Protein AF-A0A2M7T8Y2-F1 (afdb_monomer)

Solvent-accessible surface area (backbone atoms only — not comparable to full-atom values): 14118 Å² total; per-residue (Å²): 138,85,87,87,87,70,97,54,68,85,81,49,59,65,79,59,55,77,76,49,88,88,78,84,86,71,65,52,58,64,70,61,49,24,54,48,37,26,72,74,67,74,39,56,69,69,57,22,46,44,23,34,50,73,28,74,34,39,64,69,50,18,51,53,44,66,74,28,66,66,55,50,52,41,49,53,52,52,50,54,47,67,75,41,41,69,74,55,52,78,72,51,45,51,56,48,25,53,50,53,52,48,56,38,42,54,64,49,54,56,49,51,53,53,53,55,49,56,53,50,54,57,43,68,78,28,63,82,89,72,46,60,63,71,57,53,54,52,48,52,52,52,51,53,54,51,52,54,49,51,47,53,48,38,53,51,50,52,50,52,51,55,43,49,53,42,48,34,29,41,46,36,68,78,64,71,44,69,90,77,40,61,60,58,96,46,42,70,63,41,52,58,46,42,78,73,50,54,64,66,50,37,49,51,42,46,49,47,50,52,53,46,56,57,48,55,78,70,78,53,63,64,54,62,46,40,36,55,43,50,51,56,39,28,58,60,56,50,60,88,74,55,97,78,80,73,136

Secondary structure (DSSP, 8-state):
------S-GGGS-HHHHTTS-----PPPPHHHHHHHHHHHH---HHHHHHHHHHTTT-HHHHHHHHH-HHHHHHHHHHHHHHTTTTT--HHHHHHHHHHHHHHHHHHHHHHHHHHHHHHHHHHHSS-TTT--HHHHHHHHHHHHHHHHHHHHHHHHHHHHHHHHHHHHHHHHHHH--GGG-S-GGGHHHHHHHHHHS-HHHHHHHHHHHHHHHHHHTTT--HHHHHHHHHHHHHHHHHGGG-TT---

Radius of gyration: 22.07 Å; Cα contacts (8 Å, |Δi|>4): 185; chains: 1; bounding box: 52×42×71 Å

Structure (mmCIF, N/CA/C/O backbone):
data_AF-A0A2M7T8Y2-F1
#
_entry.id   AF-A0A2M7T8Y2-F1
#
loop_
_atom_site.group_PDB
_atom_site.id
_atom_site.type_symbol
_atom_site.label_atom_id
_atom_site.label_alt_id
_atom_site.label_comp_id
_atom_site.label_asym_id
_atom_site.label_entity_id
_atom_site.label_seq_id
_atom_site.pdbx_PDB_ins_code
_atom_site.Cartn_x
_atom_site.Cartn_y
_atom_site.Cartn_z
_atom_site.occupancy
_atom_site.B_iso_or_equiv
_atom_site.auth_seq_id
_atom_site.auth_comp_id
_atom_site.auth_asym_id
_atom_site.auth_atom_id
_atom_site.pdbx_PDB_model_num
ATOM 1 N N . MET A 1 1 ? -11.488 8.993 -33.807 1.00 82.94 1 MET A N 1
ATOM 2 C CA . MET A 1 1 ? -12.067 8.426 -32.570 1.00 82.94 1 MET A CA 1
ATOM 3 C C . MET A 1 1 ? -11.231 8.926 -31.407 1.00 82.94 1 MET A C 1
ATOM 5 O O . MET A 1 1 ? -10.023 8.740 -31.444 1.00 82.94 1 MET A O 1
ATOM 9 N N . PHE A 1 2 ? -11.846 9.611 -30.443 1.00 89.81 2 PHE A N 1
ATOM 10 C CA . PHE A 1 2 ? -11.168 10.080 -29.232 1.00 89.81 2 PHE A CA 1
ATOM 11 C C . PHE A 1 2 ? -11.582 9.197 -28.054 1.00 89.81 2 PHE A C 1
ATOM 13 O O . PHE A 1 2 ? -12.748 8.821 -27.957 1.00 89.81 2 PHE A O 1
ATOM 20 N N . VAL A 1 3 ? -10.630 8.869 -27.180 1.00 91.38 3 VAL A N 1
ATOM 21 C CA . VAL A 1 3 ? -10.871 8.132 -25.935 1.00 91.38 3 VAL A CA 1
ATOM 22 C C . VAL A 1 3 ? -10.355 8.995 -24.792 1.00 91.38 3 VAL A C 1
ATOM 24 O O . VAL A 1 3 ? -9.182 9.363 -24.776 1.00 91.38 3 VAL A O 1
ATOM 27 N N . LEU A 1 4 ? -11.246 9.340 -23.866 1.00 89.88 4 LEU A N 1
ATOM 28 C CA . LEU A 1 4 ? -10.939 10.104 -22.661 1.00 89.88 4 LEU A CA 1
ATOM 29 C C . LEU A 1 4 ? -11.086 9.176 -21.457 1.00 89.88 4 LEU A C 1
ATOM 31 O O . LEU A 1 4 ? -12.078 8.458 -21.348 1.00 89.88 4 LEU A O 1
ATOM 35 N N . VAL A 1 5 ? -10.102 9.201 -20.563 1.00 90.56 5 VAL A N 1
ATOM 36 C CA . VAL A 1 5 ? -10.095 8.412 -19.328 1.00 90.56 5 VAL A CA 1
ATOM 37 C C . VAL A 1 5 ? -9.928 9.381 -18.166 1.00 90.56 5 VAL A C 1
ATOM 39 O O . VAL A 1 5 ? -9.013 10.201 -18.182 1.00 90.56 5 VAL A O 1
ATOM 42 N N . SER A 1 6 ? -10.816 9.303 -17.176 1.00 86.31 6 SER A N 1
ATOM 43 C CA . SER A 1 6 ? -10.729 10.083 -15.939 1.00 86.31 6 SER A CA 1
ATOM 44 C C . SER A 1 6 ? -11.083 9.199 -14.749 1.00 86.31 6 SER A C 1
ATOM 46 O O . SER A 1 6 ? -12.065 8.460 -14.805 1.00 86.31 6 SER A O 1
ATOM 48 N N . SER A 1 7 ? -10.294 9.288 -13.677 1.00 83.75 7 SER A N 1
ATOM 49 C CA . SER A 1 7 ? -10.607 8.695 -12.371 1.00 83.75 7 SER A CA 1
ATOM 50 C C . SER A 1 7 ? -11.557 9.564 -11.540 1.00 83.75 7 SER A C 1
ATOM 52 O O . SER A 1 7 ? -12.142 9.069 -10.585 1.00 83.75 7 SER A O 1
ATOM 54 N N . ASN A 1 8 ? -11.744 10.835 -11.920 1.00 87.00 8 ASN A N 1
ATOM 55 C CA . ASN A 1 8 ? -12.702 11.755 -11.314 1.00 87.00 8 ASN A CA 1
ATOM 56 C C . ASN A 1 8 ? -13.499 12.487 -12.416 1.00 87.00 8 ASN A C 1
ATOM 58 O O . ASN A 1 8 ? -13.057 13.527 -12.918 1.00 87.00 8 ASN A O 1
ATOM 62 N N . PRO A 1 9 ? -14.652 11.943 -12.844 1.00 83.81 9 PRO A N 1
ATOM 63 C CA . PRO A 1 9 ? -15.491 12.565 -13.864 1.00 83.81 9 PRO A CA 1
ATOM 64 C C . PRO A 1 9 ? -16.004 13.958 -13.481 1.00 83.81 9 PRO A C 1
ATOM 66 O O . PRO A 1 9 ? -16.196 14.777 -14.372 1.00 83.81 9 PRO A O 1
ATOM 69 N N . GLU A 1 10 ? -16.187 14.251 -12.190 1.00 85.81 10 GLU A N 1
ATOM 70 C CA . GLU A 1 10 ? -16.704 15.546 -11.716 1.00 85.81 10 GLU A CA 1
ATOM 71 C C . GLU A 1 10 ? -15.699 16.687 -11.904 1.00 85.81 10 GLU A C 1
ATOM 73 O O . GLU A 1 10 ? -16.086 17.841 -12.067 1.00 85.81 10 GLU A O 1
ATOM 78 N N . ALA A 1 11 ? -14.405 16.365 -11.962 1.00 87.88 11 ALA A N 1
ATOM 79 C CA . ALA A 1 11 ? -13.352 17.328 -12.273 1.00 87.88 11 ALA A CA 1
ATOM 80 C C . ALA A 1 11 ? -13.270 17.679 -13.775 1.00 87.88 11 ALA A C 1
ATOM 82 O O . ALA A 1 11 ? -12.501 18.560 -14.164 1.00 87.88 11 ALA A O 1
ATOM 83 N N . VAL A 1 12 ? -14.024 16.991 -14.641 1.00 89.62 12 VAL A N 1
ATOM 84 C CA . VAL A 1 12 ? -14.033 17.244 -16.088 1.00 89.62 12 VAL A CA 1
ATOM 85 C C . VAL A 1 12 ? -15.091 18.291 -16.424 1.00 89.62 12 VAL A C 1
ATOM 87 O O . VAL A 1 12 ? -16.223 18.234 -15.951 1.00 89.62 12 VAL A O 1
ATOM 90 N N . LEU A 1 13 ? -14.743 19.236 -17.301 1.00 91.12 13 LEU A N 1
ATOM 91 C CA . LEU A 1 13 ? -15.664 20.294 -17.711 1.00 91.12 13 LEU A CA 1
ATOM 92 C C . LEU A 1 13 ? -16.971 19.712 -18.294 1.00 91.12 13 LEU A C 1
ATOM 94 O O . LEU A 1 13 ? -16.912 18.868 -19.199 1.00 91.12 13 LEU A O 1
ATOM 98 N N . PRO A 1 14 ? -18.151 20.216 -17.879 1.00 90.12 14 PRO A N 1
ATOM 99 C CA . PRO A 1 14 ? -19.447 19.719 -18.351 1.00 90.12 14 PRO A CA 1
ATOM 100 C C . PRO A 1 14 ? -19.604 19.722 -19.879 1.00 90.12 14 PRO A C 1
ATOM 102 O O . PRO A 1 14 ? -20.290 18.873 -20.445 1.00 90.12 14 PRO A O 1
ATOM 105 N N . THR A 1 15 ? -18.935 20.651 -20.568 1.00 93.50 15 THR A N 1
ATOM 106 C CA . THR A 1 15 ? -18.950 20.787 -22.034 1.00 93.50 15 THR A CA 1
ATOM 107 C C . THR A 1 15 ? -18.210 19.668 -22.767 1.00 93.50 15 THR A C 1
ATOM 109 O O . THR A 1 15 ? -18.536 19.372 -23.917 1.00 93.50 15 THR A O 1
ATOM 112 N N . ILE A 1 16 ? -17.228 19.035 -22.121 1.00 91.31 16 ILE A N 1
ATOM 113 C CA . ILE A 1 16 ? -16.548 17.842 -22.638 1.00 91.31 16 ILE A CA 1
ATOM 114 C C . ILE A 1 16 ? -17.428 16.622 -22.376 1.00 91.31 16 ILE A C 1
ATOM 116 O O . ILE A 1 16 ? -17.645 15.813 -23.278 1.00 91.31 16 ILE A O 1
ATOM 120 N N . ILE A 1 17 ? -17.987 16.530 -21.166 1.00 89.31 17 ILE A N 1
ATOM 121 C CA . ILE A 1 17 ? -18.861 15.427 -20.759 1.00 89.31 17 ILE A CA 1
ATOM 122 C C . ILE A 1 17 ? -20.075 15.309 -21.688 1.00 89.31 17 ILE A C 1
ATOM 124 O O . ILE A 1 17 ? -20.372 14.213 -22.159 1.00 89.31 17 ILE A O 1
ATOM 128 N N . SER A 1 18 ? -20.730 16.425 -22.021 1.00 92.75 18 SER A N 1
ATOM 129 C CA . SER A 1 18 ? -21.934 16.436 -22.866 1.00 92.75 18 SER A CA 1
ATOM 130 C C . SER A 1 18 ? -21.704 15.967 -24.306 1.00 92.75 18 SER A C 1
ATOM 132 O O . SER A 1 18 ? -22.657 15.613 -24.998 1.00 92.75 18 SER A O 1
ATOM 134 N N . ARG A 1 19 ? -20.448 15.941 -24.767 1.00 92.88 19 ARG A N 1
ATOM 135 C CA . ARG A 1 19 ? -20.056 15.508 -26.118 1.00 92.88 19 ARG A CA 1
ATOM 136 C C . ARG A 1 19 ? -19.427 14.112 -26.149 1.00 92.88 19 ARG A C 1
ATOM 138 O O . ARG A 1 19 ? -19.039 13.654 -27.222 1.00 92.88 19 ARG A O 1
ATOM 145 N N . CYS A 1 20 ? -19.324 13.431 -25.005 1.00 92.56 20 CYS A N 1
ATOM 146 C CA . CYS A 1 20 ? -18.727 12.101 -24.890 1.00 92.56 20 CYS A CA 1
ATOM 147 C C . CYS A 1 20 ? -19.778 11.035 -24.560 1.00 92.56 20 CYS A C 1
ATOM 149 O O . CYS A 1 20 ? -20.663 11.245 -23.732 1.00 92.56 20 CYS A O 1
ATOM 151 N N . ARG A 1 21 ? -19.642 9.835 -25.141 1.00 92.12 21 ARG A N 1
ATOM 152 C CA . ARG A 1 21 ? -20.367 8.656 -24.649 1.00 92.12 21 ARG A CA 1
ATOM 153 C C . ARG A 1 21 ? -19.690 8.182 -23.366 1.00 92.12 21 ARG A C 1
ATOM 155 O O . ARG A 1 21 ? -18.561 7.702 -23.411 1.00 92.12 21 ARG A O 1
ATOM 162 N N . GLN A 1 22 ? -20.377 8.313 -22.238 1.00 89.62 22 GLN A N 1
ATOM 163 C CA . GLN A 1 22 ? -19.861 7.835 -20.962 1.00 89.62 22 GLN A CA 1
ATOM 164 C C . GLN A 1 22 ? -19.925 6.306 -20.894 1.00 89.62 22 GLN A C 1
ATOM 166 O O . GLN A 1 22 ? -20.974 5.702 -21.125 1.00 89.62 22 GLN A O 1
ATOM 171 N N . VAL A 1 23 ? -18.792 5.694 -20.562 1.00 91.62 23 VAL A N 1
ATOM 172 C CA . VAL A 1 23 ? -18.680 4.273 -20.230 1.00 91.62 23 VAL A CA 1
ATOM 173 C C . VAL A 1 23 ? -18.046 4.202 -18.851 1.00 91.62 23 VAL A C 1
ATOM 175 O O . VAL A 1 23 ? -16.899 4.608 -18.674 1.00 91.62 23 VAL A O 1
ATOM 178 N N . GLN A 1 24 ? -18.811 3.740 -17.865 1.00 85.62 24 GLN A N 1
ATOM 179 C CA . GLN A 1 24 ? -18.328 3.605 -16.497 1.00 85.62 24 GLN A CA 1
ATOM 180 C C . GLN A 1 24 ? -17.739 2.208 -16.301 1.00 85.62 24 GLN A C 1
ATOM 182 O O . GLN A 1 24 ? -18.451 1.210 -16.407 1.00 85.62 24 GLN A O 1
ATOM 187 N N . PHE A 1 25 ? -16.451 2.143 -15.978 1.00 85.94 25 PHE A N 1
ATOM 188 C CA . PHE A 1 25 ? -15.820 0.908 -15.527 1.00 85.94 25 PHE A CA 1
ATOM 189 C C . PHE A 1 25 ? -16.125 0.726 -14.042 1.00 85.94 25 PHE A C 1
ATOM 191 O O . PHE A 1 25 ? -15.687 1.526 -13.217 1.00 85.94 25 PHE A O 1
ATOM 198 N N . ARG A 1 26 ? -16.921 -0.292 -13.707 1.00 84.50 26 ARG A N 1
ATOM 199 C CA . ARG A 1 26 ? -17.196 -0.654 -12.313 1.00 84.50 26 ARG A CA 1
ATOM 200 C C . ARG A 1 26 ? -16.161 -1.669 -11.820 1.00 84.50 26 ARG A C 1
ATOM 202 O O . ARG A 1 26 ? -15.681 -2.459 -12.636 1.00 84.50 26 ARG A O 1
ATOM 209 N N . PRO A 1 27 ? -15.828 -1.667 -10.517 1.00 84.62 27 PRO A N 1
ATOM 210 C CA . PRO A 1 27 ? -15.021 -2.725 -9.924 1.00 84.62 27 PRO A CA 1
ATOM 211 C C . PRO A 1 27 ? -15.648 -4.097 -10.180 1.00 84.62 27 PRO A C 1
ATOM 213 O O . PRO A 1 27 ? -16.874 -4.232 -10.195 1.00 84.62 27 PRO A O 1
ATOM 216 N N . ILE A 1 28 ? -14.805 -5.107 -10.381 1.00 88.75 28 ILE A N 1
ATOM 217 C CA . ILE A 1 28 ? -15.272 -6.480 -10.595 1.00 88.75 28 ILE A CA 1
ATOM 218 C C . ILE A 1 28 ? -15.798 -7.029 -9.259 1.00 88.75 28 ILE A C 1
ATOM 220 O O . ILE A 1 28 ? -15.116 -6.862 -8.241 1.00 88.75 28 ILE A O 1
ATOM 224 N N . PRO A 1 29 ? -16.972 -7.690 -9.227 1.00 91.50 29 PRO A N 1
ATOM 225 C CA . PRO A 1 29 ? -17.460 -8.356 -8.024 1.00 91.50 29 PRO A CA 1
ATOM 226 C C . PRO A 1 29 ? -16.431 -9.343 -7.464 1.00 91.50 29 PRO A C 1
ATOM 228 O O . PRO A 1 29 ? -15.800 -10.088 -8.215 1.00 91.50 29 PRO A O 1
ATOM 231 N N . ALA A 1 30 ? -16.282 -9.382 -6.137 1.00 91.56 30 ALA A N 1
ATOM 232 C CA . ALA A 1 30 ? -15.217 -10.151 -5.492 1.00 91.56 30 ALA A CA 1
ATOM 233 C C . ALA A 1 30 ? -15.209 -11.633 -5.910 1.00 91.56 30 ALA A C 1
ATOM 235 O O . ALA A 1 30 ? -14.161 -12.172 -6.243 1.00 91.56 30 ALA A O 1
ATOM 236 N N . GLN A 1 31 ? -16.381 -12.272 -5.973 1.00 93.62 31 GLN A N 1
ATOM 237 C CA . GLN A 1 31 ? -16.505 -13.684 -6.353 1.00 93.62 31 GLN A CA 1
ATOM 238 C C . GLN A 1 31 ? -16.065 -13.967 -7.798 1.00 93.62 31 GLN A C 1
ATOM 240 O O . GLN A 1 31 ? -15.420 -14.983 -8.064 1.00 93.62 31 GLN A O 1
ATOM 245 N N . GLU A 1 32 ? -16.353 -13.055 -8.729 1.00 94.81 32 GLU A N 1
ATOM 246 C CA . GLU A 1 32 ? -15.905 -13.175 -10.121 1.00 94.81 32 GLU A CA 1
ATOM 247 C C . GLU A 1 32 ? -14.384 -13.022 -10.224 1.00 94.81 32 GLU A C 1
ATOM 249 O O . GLU A 1 32 ? -13.728 -13.787 -10.931 1.00 94.81 32 GLU A O 1
ATOM 254 N N . MET A 1 33 ? -13.808 -12.075 -9.475 1.00 95.12 33 MET A N 1
ATOM 255 C CA . MET A 1 33 ? -12.361 -11.873 -9.437 1.00 95.12 33 MET A CA 1
ATOM 256 C C . MET A 1 33 ? -11.628 -13.074 -8.831 1.00 95.12 33 MET A C 1
ATOM 258 O O . MET A 1 33 ? -10.651 -13.536 -9.417 1.00 95.12 33 MET A O 1
ATOM 262 N N . ILE A 1 34 ? -12.117 -13.612 -7.710 1.00 95.88 34 ILE A N 1
ATOM 263 C CA . ILE A 1 34 ? -11.554 -14.810 -7.074 1.00 95.88 34 ILE A CA 1
ATOM 264 C C . ILE A 1 34 ? -11.583 -15.979 -8.056 1.00 95.88 34 ILE A C 1
ATOM 266 O O . ILE A 1 34 ? -10.548 -16.588 -8.315 1.00 95.88 34 ILE A O 1
ATOM 270 N N . SER A 1 35 ? -12.741 -16.241 -8.670 1.00 96.50 35 SER A N 1
ATOM 271 C CA . SER A 1 35 ? -12.902 -17.322 -9.650 1.00 96.50 35 SER A CA 1
ATOM 272 C C . SER A 1 35 ? -11.950 -17.164 -10.838 1.00 96.50 35 SER A C 1
ATOM 274 O O . SER A 1 35 ? -11.365 -18.138 -11.309 1.00 96.50 35 SER A O 1
ATOM 276 N N . PHE A 1 36 ? -11.759 -15.938 -11.326 1.00 95.88 36 PHE A N 1
ATOM 277 C CA . PHE A 1 36 ? -10.811 -15.657 -12.400 1.00 95.88 36 PHE A CA 1
ATOM 278 C C . PHE A 1 36 ? -9.359 -15.914 -11.980 1.00 95.88 36 PHE A C 1
ATOM 280 O O . PHE A 1 36 ? -8.603 -16.509 -12.746 1.00 95.88 36 PHE A O 1
ATOM 287 N N . LEU A 1 37 ? -8.966 -15.479 -10.781 1.00 95.50 37 LEU A N 1
ATOM 288 C CA . LEU A 1 37 ? -7.614 -15.661 -10.255 1.00 95.50 37 LEU A CA 1
ATOM 289 C C . LEU A 1 37 ? -7.282 -17.141 -10.034 1.00 95.50 37 LEU A C 1
ATOM 291 O O . LEU A 1 37 ? -6.235 -17.587 -10.494 1.00 95.50 37 LEU A O 1
ATOM 295 N N . VAL A 1 38 ? -8.196 -17.903 -9.426 1.00 96.69 38 VAL A N 1
ATOM 296 C CA . VAL A 1 38 ? -8.051 -19.354 -9.220 1.00 96.69 38 VAL A CA 1
ATOM 297 C C . VAL A 1 38 ? -7.872 -20.069 -10.559 1.00 96.69 38 VAL A C 1
ATOM 299 O O . VAL A 1 38 ? -6.890 -20.771 -10.759 1.00 96.69 38 VAL A O 1
ATOM 302 N N . ASN A 1 39 ? -8.774 -19.836 -11.517 1.00 96.06 39 ASN A N 1
ATOM 303 C CA . ASN A 1 39 ? -8.772 -20.585 -12.775 1.00 96.06 39 ASN A CA 1
ATOM 304 C C . ASN A 1 39 ? -7.636 -20.189 -13.727 1.00 96.06 39 ASN A C 1
ATOM 306 O O . ASN A 1 39 ? -7.129 -21.030 -14.464 1.00 96.06 39 ASN A O 1
ATOM 310 N N . LYS A 1 40 ? -7.270 -18.901 -13.781 1.00 95.94 40 LYS A N 1
ATOM 311 C CA . LYS A 1 40 ? -6.294 -18.402 -14.762 1.00 95.94 40 LYS A CA 1
ATOM 312 C C . LYS A 1 40 ? -4.855 -18.429 -14.256 1.00 95.94 40 LYS A C 1
ATOM 314 O O . LYS A 1 40 ? -3.948 -18.554 -15.075 1.00 95.94 40 LYS A O 1
ATOM 319 N N . TYR A 1 41 ? -4.648 -18.263 -12.952 1.00 93.31 41 TYR A N 1
ATOM 320 C CA . TYR A 1 41 ? -3.316 -18.172 -12.348 1.00 93.31 41 TYR A CA 1
ATOM 321 C C . TYR A 1 41 ? -2.990 -19.352 -11.425 1.00 93.31 41 TYR A C 1
ATOM 323 O O . TYR A 1 41 ? -1.938 -19.319 -10.797 1.00 93.31 41 TYR A O 1
ATOM 331 N N . ASP A 1 42 ? -3.854 -20.373 -11.373 1.00 93.19 42 ASP A N 1
ATOM 332 C CA . ASP A 1 42 ? -3.672 -21.595 -10.573 1.00 93.19 42 ASP A CA 1
ATOM 333 C C . ASP A 1 42 ? -3.408 -21.298 -9.087 1.00 93.19 42 ASP A C 1
ATOM 335 O O . ASP A 1 42 ? -2.508 -21.839 -8.448 1.00 93.19 42 ASP A O 1
ATOM 339 N N . LEU A 1 43 ? -4.177 -20.349 -8.547 1.00 91.94 43 LEU A N 1
ATOM 340 C CA . LEU A 1 43 ? -4.048 -19.886 -7.167 1.00 91.94 43 LEU A CA 1
ATOM 341 C C . LEU A 1 43 ? -5.019 -20.622 -6.247 1.00 91.94 43 LEU A C 1
ATOM 343 O O . LEU A 1 43 ? -6.155 -20.916 -6.624 1.00 91.94 43 LEU A O 1
ATOM 347 N N . GLY A 1 44 ? -4.608 -20.826 -4.995 1.00 93.75 44 GLY A N 1
ATOM 348 C CA . GLY A 1 44 ? -5.523 -21.247 -3.936 1.00 93.75 44 GLY A CA 1
ATOM 349 C C . GLY A 1 44 ? -6.615 -20.200 -3.685 1.00 93.75 44 GLY A C 1
ATOM 350 O O . GLY A 1 44 ? -6.396 -18.999 -3.868 1.00 93.75 44 GLY A O 1
ATOM 351 N N . TYR A 1 45 ? -7.791 -20.644 -3.229 1.00 93.50 45 TYR A N 1
ATOM 352 C CA . TYR A 1 45 ? -8.928 -19.752 -2.961 1.00 93.50 45 TYR A CA 1
ATOM 353 C C . TYR A 1 45 ? -8.563 -18.617 -1.993 1.00 93.50 45 TYR A C 1
ATOM 355 O O . TYR A 1 45 ? -8.882 -17.460 -2.262 1.00 93.50 45 TYR A O 1
ATOM 363 N N . ASP A 1 46 ? -7.842 -18.922 -0.911 1.00 91.06 46 ASP A N 1
ATOM 364 C CA . ASP A 1 46 ? -7.467 -17.929 0.102 1.00 91.06 46 ASP A CA 1
ATOM 365 C C . ASP A 1 46 ? -6.500 -16.870 -0.444 1.00 91.06 46 ASP A C 1
ATOM 367 O O . ASP A 1 46 ? -6.653 -15.682 -0.153 1.00 91.06 46 ASP A O 1
ATOM 371 N N . GLU A 1 47 ? -5.548 -17.270 -1.294 1.00 91.62 47 GLU A N 1
ATOM 372 C CA . GLU A 1 47 ? -4.623 -16.341 -1.952 1.00 91.62 47 GLU A CA 1
ATOM 373 C C . GLU A 1 47 ? -5.358 -15.427 -2.938 1.00 91.62 47 GLU A C 1
ATOM 375 O O . GLU A 1 47 ? -5.146 -14.211 -2.950 1.00 91.62 47 GLU A O 1
ATOM 380 N N . ALA A 1 48 ? -6.270 -15.994 -3.732 1.00 94.06 48 ALA A N 1
ATOM 381 C CA . ALA A 1 48 ? -7.110 -15.241 -4.655 1.00 94.06 48 ALA A CA 1
ATOM 382 C C . ALA A 1 48 ? -8.054 -14.276 -3.914 1.00 94.06 48 ALA A C 1
ATOM 384 O O . ALA A 1 48 ? -8.229 -13.129 -4.340 1.00 94.06 48 ALA A O 1
ATOM 385 N N . ALA A 1 49 ? -8.629 -14.701 -2.787 1.00 93.50 49 ALA A N 1
ATOM 386 C CA . ALA A 1 49 ? -9.478 -13.871 -1.937 1.00 93.50 49 ALA A CA 1
ATOM 387 C C . ALA A 1 49 ? -8.689 -12.720 -1.304 1.00 93.50 49 ALA A C 1
ATOM 389 O O . ALA A 1 49 ? -9.149 -11.576 -1.325 1.00 93.50 49 ALA A O 1
ATOM 390 N N . LEU A 1 50 ? -7.477 -12.991 -0.812 1.00 92.56 50 LEU A N 1
ATOM 391 C CA . LEU A 1 50 ? -6.581 -11.970 -0.277 1.00 92.56 50 LEU A CA 1
ATOM 392 C C . LEU A 1 50 ? -6.204 -10.938 -1.347 1.00 92.56 50 LEU A C 1
ATOM 394 O O .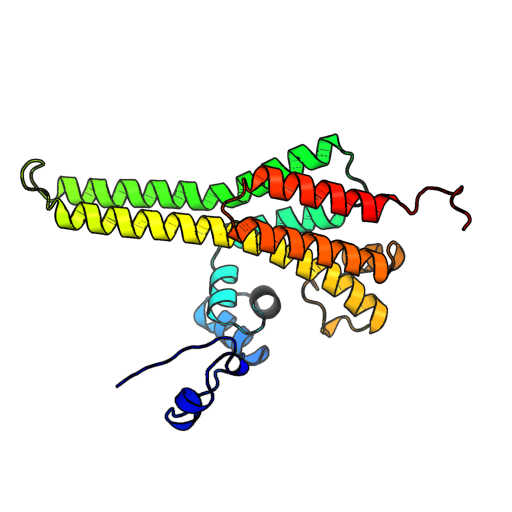 LEU A 1 50 ? -6.385 -9.741 -1.131 1.00 92.56 50 LEU A O 1
ATOM 398 N N . ALA A 1 51 ? -5.748 -11.388 -2.519 1.00 93.81 51 ALA A N 1
ATOM 399 C CA . ALA A 1 51 ? -5.415 -10.506 -3.636 1.00 93.81 51 ALA A CA 1
ATOM 400 C C . ALA A 1 51 ? -6.617 -9.652 -4.072 1.00 93.81 51 ALA A C 1
ATOM 402 O O . ALA A 1 51 ? -6.472 -8.461 -4.344 1.00 93.81 51 ALA A O 1
ATOM 403 N N . THR A 1 52 ? -7.816 -10.240 -4.079 1.00 94.31 52 THR A N 1
ATOM 404 C CA . THR A 1 52 ? -9.067 -9.543 -4.400 1.00 94.31 52 THR A CA 1
ATOM 405 C C . THR A 1 52 ? -9.365 -8.434 -3.394 1.00 94.31 52 THR A C 1
ATOM 407 O O . THR A 1 52 ? -9.574 -7.293 -3.811 1.00 94.31 52 THR A O 1
ATOM 410 N N . ARG A 1 53 ? -9.325 -8.723 -2.083 1.00 92.50 53 ARG A N 1
ATOM 411 C CA . ARG A 1 53 ? -9.553 -7.718 -1.027 1.00 92.50 53 ARG A CA 1
ATOM 412 C C . ARG A 1 53 ? -8.548 -6.570 -1.108 1.00 92.50 53 ARG A C 1
ATOM 414 O O . ARG A 1 53 ? -8.949 -5.410 -1.094 1.00 92.50 53 ARG A O 1
ATOM 421 N N . LEU A 1 54 ? -7.264 -6.889 -1.278 1.00 91.81 54 LEU A N 1
ATOM 422 C CA . LEU A 1 54 ? -6.189 -5.895 -1.381 1.00 91.81 54 LEU A CA 1
ATOM 423 C C . LEU A 1 54 ? -6.298 -5.016 -2.635 1.00 91.81 54 LEU A C 1
ATOM 425 O O . LEU A 1 54 ? -5.827 -3.884 -2.639 1.00 91.81 54 LEU A O 1
ATOM 429 N N . SER A 1 55 ? -6.917 -5.519 -3.703 1.00 90.44 55 SER A N 1
ATOM 430 C CA . SER A 1 55 ? -7.000 -4.807 -4.982 1.00 90.44 55 SER A CA 1
ATOM 431 C C . SER A 1 55 ? -8.068 -3.715 -5.055 1.00 90.44 55 SER A C 1
ATOM 433 O O . SER A 1 55 ? -8.097 -2.968 -6.035 1.00 90.44 55 SER A O 1
ATOM 435 N N . GLY A 1 56 ? -9.007 -3.670 -4.102 1.00 82.81 56 GLY A N 1
ATOM 436 C CA . GLY A 1 56 ? -10.171 -2.779 -4.184 1.00 82.81 56 GLY A CA 1
ATOM 437 C C . GLY A 1 56 ? -11.051 -3.022 -5.421 1.00 82.81 56 GLY A C 1
ATOM 438 O O . GLY A 1 56 ? -11.698 -2.098 -5.911 1.00 82.81 56 GLY A O 1
ATOM 439 N N . GLY A 1 57 ? -11.046 -4.243 -5.970 1.00 83.12 57 GLY A N 1
ATOM 440 C CA . GLY A 1 57 ? -11.803 -4.613 -7.171 1.00 83.12 57 GLY A CA 1
ATOM 441 C C . GLY A 1 57 ? -11.136 -4.224 -8.499 1.00 83.12 57 GLY A C 1
ATOM 442 O O . GLY A 1 57 ? -11.763 -4.331 -9.558 1.00 83.12 57 GLY A O 1
ATOM 443 N N . ILE A 1 58 ? -9.857 -3.826 -8.471 1.00 89.56 58 ILE A N 1
ATOM 444 C CA . ILE A 1 58 ? -9.034 -3.570 -9.660 1.00 89.56 58 ILE A CA 1
ATOM 445 C C . ILE A 1 58 ? -8.294 -4.852 -10.060 1.00 89.56 58 ILE A C 1
ATOM 447 O O . ILE A 1 58 ? -7.299 -5.234 -9.446 1.00 89.56 58 ILE A O 1
ATOM 451 N N . LEU A 1 59 ? -8.718 -5.482 -11.159 1.00 91.56 59 LEU A N 1
ATOM 452 C CA . LEU A 1 59 ? -8.152 -6.761 -11.609 1.00 91.56 59 LEU A CA 1
ATOM 453 C C . LEU A 1 59 ? -6.629 -6.730 -11.794 1.00 91.56 59 LEU A C 1
ATOM 455 O O . LEU A 1 59 ? -5.935 -7.647 -11.372 1.00 91.56 59 LEU A O 1
ATOM 459 N N . GLY A 1 60 ? -6.105 -5.672 -12.420 1.00 90.62 60 GLY A N 1
ATOM 460 C CA . GLY A 1 60 ? -4.667 -5.540 -12.659 1.00 90.62 60 GLY A CA 1
ATOM 461 C C . GLY A 1 60 ? -3.855 -5.482 -11.364 1.00 90.62 60 GLY A C 1
ATOM 462 O O . GLY A 1 60 ? -2.782 -6.075 -11.295 1.00 90.62 60 GLY A O 1
ATOM 463 N N . ALA A 1 61 ? -4.388 -4.832 -10.324 1.00 90.50 61 ALA A N 1
ATOM 464 C CA . ALA A 1 61 ? -3.755 -4.785 -9.011 1.00 90.50 61 ALA A CA 1
ATOM 465 C C . ALA A 1 61 ? -3.802 -6.158 -8.326 1.00 90.50 61 ALA A C 1
ATOM 467 O O . ALA A 1 61 ? -2.782 -6.604 -7.804 1.00 90.50 61 ALA A O 1
ATOM 468 N N . ALA A 1 62 ? -4.941 -6.858 -8.406 1.00 94.06 62 ALA A N 1
ATOM 469 C CA . ALA A 1 62 ? -5.097 -8.203 -7.851 1.00 94.06 62 ALA A CA 1
ATOM 470 C C . ALA A 1 62 ? -4.117 -9.198 -8.487 1.00 94.06 62 ALA A C 1
ATOM 472 O O . ALA A 1 62 ? -3.382 -9.883 -7.782 1.00 94.06 62 ALA A O 1
ATOM 473 N N . VAL A 1 63 ? -4.050 -9.218 -9.823 1.00 94.00 63 VAL A N 1
ATOM 474 C CA . VAL A 1 63 ? -3.098 -10.047 -10.576 1.00 94.00 63 VAL A CA 1
ATOM 475 C C . VAL A 1 63 ? -1.666 -9.682 -10.203 1.00 94.00 63 VAL A C 1
ATOM 477 O O . VAL A 1 63 ? -0.884 -10.562 -9.865 1.00 94.00 63 VAL A O 1
ATOM 480 N N . SER A 1 64 ? -1.333 -8.388 -10.221 1.00 92.00 64 SER A N 1
ATOM 481 C CA . SER A 1 64 ? 0.017 -7.916 -9.909 1.00 92.00 64 SER A CA 1
ATOM 482 C C . SER A 1 64 ? 0.473 -8.339 -8.513 1.00 92.00 64 SER A C 1
ATOM 484 O O . SER A 1 64 ? 1.623 -8.740 -8.359 1.00 92.00 64 SER A O 1
ATOM 486 N N . PHE A 1 65 ? -0.404 -8.267 -7.508 1.00 93.38 65 PHE A N 1
ATOM 487 C CA . PHE A 1 65 ? -0.103 -8.746 -6.161 1.00 93.38 65 PHE A CA 1
ATOM 488 C C . PHE A 1 65 ? 0.045 -10.271 -6.127 1.00 93.38 65 PHE A C 1
ATOM 490 O O . PHE A 1 65 ? 1.037 -10.777 -5.608 1.00 93.38 65 PHE A O 1
ATOM 497 N N . ALA A 1 66 ? -0.900 -11.001 -6.723 1.00 91.44 66 ALA A N 1
ATOM 498 C CA . ALA A 1 66 ? -0.920 -12.458 -6.675 1.00 91.44 66 ALA A CA 1
ATOM 499 C C . ALA A 1 66 ? 0.301 -13.104 -7.353 1.00 91.44 66 ALA A C 1
ATOM 501 O O . ALA A 1 66 ? 0.831 -14.100 -6.863 1.00 91.44 66 ALA A O 1
ATOM 502 N N . THR A 1 67 ? 0.796 -12.521 -8.448 1.00 89.88 67 THR A N 1
ATOM 503 C CA . THR A 1 67 ? 1.950 -13.058 -9.187 1.00 89.88 67 THR A CA 1
ATOM 504 C C . THR A 1 67 ? 3.298 -12.539 -8.683 1.00 89.88 67 THR A C 1
ATOM 506 O O . THR A 1 67 ? 4.338 -13.030 -9.115 1.00 89.88 67 THR A O 1
ATOM 509 N N . SER A 1 68 ? 3.323 -11.542 -7.795 1.00 91.19 68 SER A N 1
ATOM 510 C CA . SER A 1 68 ? 4.563 -10.910 -7.336 1.00 91.19 68 SER A CA 1
ATOM 511 C C . SER A 1 68 ? 4.971 -11.418 -5.955 1.00 91.19 68 SER A C 1
ATOM 513 O O . SER A 1 68 ? 4.342 -11.128 -4.938 1.00 91.19 68 SER A O 1
ATOM 515 N N . HIS A 1 69 ? 6.071 -12.174 -5.896 1.00 89.69 69 HIS A N 1
ATOM 516 C CA . HIS A 1 69 ? 6.666 -12.570 -4.617 1.00 89.69 69 HIS A CA 1
ATOM 517 C C . HIS A 1 69 ? 7.164 -11.353 -3.821 1.00 89.69 69 HIS A C 1
ATOM 519 O O . HIS A 1 69 ? 6.882 -11.254 -2.630 1.00 89.69 69 HIS A O 1
ATOM 525 N N . SER A 1 70 ? 7.798 -10.380 -4.483 1.00 90.06 70 SER A N 1
ATOM 526 C CA . SER A 1 70 ? 8.295 -9.162 -3.831 1.00 90.06 70 SER A CA 1
ATOM 527 C C . SER A 1 70 ? 7.182 -8.338 -3.178 1.00 90.06 70 SER A C 1
ATOM 529 O O . SER A 1 70 ? 7.365 -7.855 -2.063 1.00 90.06 70 SER A O 1
ATOM 531 N N . LYS A 1 71 ? 5.998 -8.224 -3.799 1.00 92.00 71 LYS A N 1
ATOM 532 C CA . LYS A 1 71 ? 4.841 -7.549 -3.180 1.00 92.00 71 LYS A CA 1
ATOM 533 C C . LYS A 1 71 ? 4.307 -8.288 -1.954 1.00 92.00 71 LYS A C 1
ATOM 535 O O . LYS A 1 71 ? 3.912 -7.643 -0.983 1.00 92.00 71 LYS A O 1
ATOM 540 N N . ARG A 1 72 ? 4.310 -9.625 -1.973 1.00 91.69 72 ARG A N 1
ATOM 54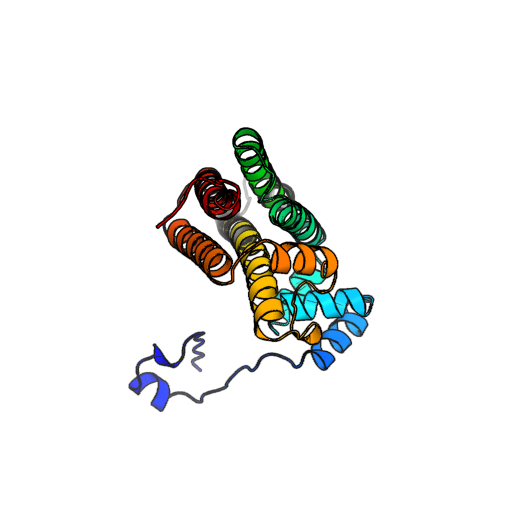1 C CA . ARG A 1 72 ? 3.898 -10.446 -0.823 1.00 91.69 72 ARG A CA 1
ATOM 542 C C . ARG A 1 72 ? 4.865 -10.305 0.350 1.00 91.69 72 ARG A C 1
ATOM 544 O O . ARG A 1 72 ? 4.413 -10.056 1.466 1.00 91.69 72 ARG A O 1
ATOM 551 N N . GLU A 1 73 ? 6.170 -10.375 0.095 1.00 90.75 73 GLU A N 1
ATOM 552 C CA . GLU A 1 73 ? 7.191 -10.159 1.130 1.00 90.75 73 GLU A CA 1
ATOM 553 C C . GLU A 1 73 ? 7.142 -8.730 1.675 1.00 90.75 73 GLU A C 1
ATOM 555 O O . GLU A 1 73 ? 7.093 -8.546 2.889 1.00 90.75 73 GLU A O 1
ATOM 560 N N . ARG A 1 74 ? 7.008 -7.716 0.807 1.00 92.94 74 ARG A N 1
ATOM 561 C CA . ARG A 1 74 ? 6.814 -6.325 1.242 1.00 92.94 74 ARG A CA 1
ATOM 562 C C . ARG A 1 74 ? 5.614 -6.195 2.175 1.00 92.94 74 ARG A C 1
ATOM 564 O O . ARG A 1 74 ? 5.737 -5.586 3.231 1.00 92.94 74 ARG A O 1
ATOM 571 N N . ARG A 1 75 ? 4.466 -6.794 1.834 1.00 94.69 75 ARG A N 1
ATOM 572 C CA . ARG A 1 75 ? 3.288 -6.783 2.715 1.00 94.69 75 ARG A CA 1
ATOM 573 C C . ARG A 1 75 ? 3.561 -7.439 4.054 1.00 94.69 75 ARG A C 1
ATOM 575 O O . ARG A 1 75 ? 3.186 -6.875 5.076 1.00 94.69 75 ARG A O 1
ATOM 582 N N . LYS A 1 76 ? 4.220 -8.592 4.058 1.00 93.38 76 LYS A N 1
ATOM 583 C CA . LYS A 1 76 ? 4.594 -9.286 5.290 1.00 93.38 76 LYS A CA 1
ATOM 584 C C . LYS A 1 76 ? 5.474 -8.407 6.183 1.00 93.38 76 LYS A C 1
ATOM 586 O O . LYS A 1 76 ? 5.177 -8.287 7.368 1.00 93.38 76 LYS A O 1
ATOM 591 N N . THR A 1 77 ? 6.490 -7.753 5.620 1.00 92.06 77 THR A N 1
ATOM 592 C CA . THR A 1 77 ? 7.365 -6.820 6.348 1.00 92.06 77 THR A CA 1
ATOM 593 C C . THR A 1 77 ? 6.582 -5.629 6.895 1.00 92.06 77 THR A C 1
ATOM 595 O O . THR A 1 77 ? 6.628 -5.367 8.094 1.00 92.06 77 THR A O 1
ATOM 598 N N . VAL A 1 78 ? 5.798 -4.946 6.052 1.00 94.56 78 VAL A N 1
ATOM 599 C CA . VAL A 1 78 ? 5.024 -3.756 6.452 1.00 94.56 78 VAL A CA 1
ATOM 600 C C . VAL A 1 78 ? 3.992 -4.088 7.532 1.00 94.56 78 VAL A C 1
ATOM 602 O O . VAL A 1 78 ? 3.848 -3.335 8.489 1.00 94.56 78 VAL A O 1
ATOM 605 N N . LEU A 1 79 ? 3.296 -5.222 7.429 1.00 94.19 79 LEU A N 1
ATOM 606 C CA . LEU A 1 79 ? 2.358 -5.650 8.469 1.00 94.19 79 LEU A CA 1
ATOM 607 C C . LEU A 1 79 ? 3.068 -6.082 9.750 1.00 94.19 79 LEU A C 1
ATOM 609 O O . LEU A 1 79 ? 2.552 -5.833 10.834 1.00 94.19 79 LEU A O 1
ATOM 613 N N . GLY A 1 80 ? 4.253 -6.690 9.647 1.00 91.25 80 GLY A N 1
ATOM 614 C CA . GLY A 1 80 ? 5.102 -6.966 10.805 1.00 91.25 80 GLY A CA 1
ATOM 615 C C . GLY A 1 80 ? 5.443 -5.690 11.574 1.00 91.25 80 GLY A C 1
ATOM 616 O O . GLY A 1 80 ? 5.314 -5.665 12.791 1.00 91.25 80 GLY A O 1
ATOM 617 N N . ILE A 1 81 ? 5.782 -4.620 10.852 1.00 89.19 81 ILE A N 1
ATOM 618 C CA . ILE A 1 81 ? 6.042 -3.290 11.415 1.00 89.19 81 ILE A CA 1
ATOM 619 C C . ILE A 1 81 ? 4.778 -2.706 12.051 1.00 89.19 81 ILE A C 1
ATOM 621 O O . ILE A 1 81 ? 4.820 -2.277 13.200 1.00 89.19 81 ILE A O 1
ATOM 625 N N . ALA A 1 82 ? 3.652 -2.718 11.332 1.00 90.44 82 ALA A N 1
ATOM 626 C CA . ALA A 1 82 ? 2.389 -2.147 11.805 1.00 90.44 82 ALA A CA 1
ATOM 627 C C . ALA A 1 82 ? 1.896 -2.793 13.110 1.00 90.44 82 ALA A C 1
ATOM 629 O O . ALA A 1 82 ? 1.319 -2.115 13.954 1.00 90.44 82 ALA A O 1
ATOM 630 N N . ARG A 1 83 ? 2.159 -4.093 13.282 1.00 88.38 83 ARG A N 1
ATOM 631 C CA . ARG A 1 83 ? 1.835 -4.885 14.481 1.00 88.38 83 ARG A CA 1
ATOM 632 C C . ARG A 1 83 ? 2.702 -4.587 15.699 1.00 88.38 83 ARG A C 1
ATOM 634 O O . ARG A 1 83 ? 2.331 -4.976 16.794 1.00 88.38 83 ARG A O 1
ATOM 641 N N . SER A 1 84 ? 3.884 -4.012 15.506 1.00 84.56 84 SER A N 1
ATOM 642 C CA . SER A 1 84 ? 4.823 -3.714 16.593 1.00 84.56 84 SER A CA 1
ATOM 643 C C . SER A 1 84 ? 5.091 -2.219 16.743 1.00 84.56 84 SER A C 1
ATOM 645 O O . SER A 1 84 ? 6.047 -1.838 17.416 1.00 84.56 84 SER A O 1
ATOM 647 N N . ALA A 1 85 ? 4.320 -1.376 16.053 1.00 76.38 85 ALA A N 1
ATOM 648 C CA . ALA A 1 85 ? 4.548 0.064 15.993 1.00 76.38 85 ALA A CA 1
ATOM 649 C C . ALA A 1 85 ? 4.365 0.747 17.360 1.00 76.38 85 ALA A C 1
ATOM 651 O O . ALA A 1 85 ? 4.993 1.767 17.612 1.00 76.38 85 ALA A O 1
ATOM 652 N N . ASP A 1 86 ? 3.569 0.151 18.245 1.00 77.31 86 ASP A N 1
ATOM 653 C CA . ASP A 1 86 ? 3.311 0.573 19.625 1.00 77.31 86 ASP A CA 1
ATOM 654 C C . ASP A 1 86 ? 4.465 0.281 20.598 1.00 77.31 86 ASP A C 1
ATOM 656 O O . ASP A 1 86 ? 4.531 0.856 21.680 1.00 77.31 86 ASP A O 1
ATOM 660 N N . ARG A 1 87 ? 5.377 -0.630 20.237 1.00 79.31 87 ARG A N 1
ATOM 661 C CA . ARG A 1 87 ? 6.459 -1.123 21.117 1.00 79.31 87 ARG A CA 1
ATOM 662 C C . ARG A 1 87 ? 7.856 -0.838 20.584 1.00 79.31 87 ARG A C 1
ATOM 664 O O . ARG A 1 87 ? 8.840 -1.248 21.201 1.00 79.31 87 ARG A O 1
ATOM 671 N N . ALA A 1 88 ? 7.961 -0.235 19.406 1.00 76.94 88 ALA A N 1
ATOM 672 C CA . ALA A 1 88 ? 9.242 0.027 18.773 1.00 76.94 88 ALA A CA 1
ATOM 673 C C . ALA A 1 88 ? 9.927 1.215 19.455 1.00 76.94 88 ALA A C 1
ATOM 675 O O . ALA A 1 88 ? 9.369 2.300 19.487 1.00 76.94 88 ALA A O 1
ATOM 676 N N . ASP A 1 89 ? 11.153 1.044 19.952 1.00 79.00 89 ASP A N 1
ATOM 677 C CA . ASP A 1 89 ? 11.934 2.198 20.400 1.00 79.00 89 ASP A CA 1
ATOM 678 C C . ASP A 1 89 ? 12.350 3.097 19.214 1.00 79.00 89 ASP A C 1
ATOM 680 O O . ASP A 1 89 ? 12.346 2.689 18.047 1.00 79.00 89 ASP A O 1
ATOM 684 N N . LEU A 1 90 ? 12.738 4.345 19.505 1.00 76.62 90 LEU A N 1
ATOM 685 C CA . LEU A 1 90 ? 13.127 5.314 18.470 1.00 76.62 90 LEU A CA 1
ATOM 686 C C . LEU A 1 90 ? 14.286 4.813 17.590 1.00 76.62 90 LEU A C 1
ATOM 688 O O . LEU A 1 90 ? 14.332 5.109 16.396 1.00 76.62 90 LEU A O 1
ATOM 692 N N . ALA A 1 91 ? 15.213 4.034 18.158 1.00 81.12 91 ALA A N 1
ATOM 693 C CA . ALA A 1 91 ? 16.320 3.452 17.405 1.00 81.12 91 ALA A CA 1
ATOM 694 C C . ALA A 1 91 ? 15.812 2.420 16.385 1.00 81.12 91 ALA A C 1
ATOM 696 O O . ALA A 1 91 ? 16.256 2.403 15.235 1.00 81.12 91 ALA A O 1
ATOM 697 N N . ARG A 1 92 ? 14.835 1.595 16.771 1.00 84.94 92 ARG A N 1
ATOM 698 C CA . ARG A 1 92 ? 14.192 0.588 15.927 1.00 84.94 92 ARG A CA 1
ATOM 699 C C . ARG A 1 92 ? 13.453 1.217 14.753 1.00 84.94 92 ARG A C 1
ATOM 701 O O . ARG A 1 92 ? 13.489 0.630 13.674 1.00 84.94 92 ARG A O 1
ATOM 708 N N . LEU A 1 93 ? 12.845 2.393 14.916 1.00 84.12 93 LEU A N 1
ATOM 709 C CA . LEU A 1 93 ? 12.127 3.084 13.835 1.00 84.12 93 LEU A CA 1
ATOM 710 C C . LEU A 1 93 ? 13.038 3.451 12.654 1.00 84.12 93 LEU A C 1
ATOM 712 O O . LEU A 1 93 ? 12.645 3.262 11.503 1.00 84.12 93 LEU A O 1
ATOM 716 N N . SER A 1 94 ? 14.276 3.884 12.913 1.00 84.94 94 SER A N 1
ATOM 717 C CA . SER A 1 94 ? 15.244 4.165 11.840 1.00 84.94 94 SER A CA 1
ATOM 718 C C . SER A 1 94 ? 15.624 2.890 11.075 1.00 84.94 94 SER A C 1
ATOM 720 O O . SER A 1 94 ? 15.575 2.863 9.845 1.00 84.94 94 SER A O 1
ATOM 722 N N . PHE A 1 95 ? 15.873 1.782 11.785 1.00 88.44 95 PHE A N 1
ATOM 723 C CA . PHE A 1 95 ? 16.110 0.484 11.139 1.00 88.44 95 PHE A CA 1
ATOM 724 C C . PHE A 1 95 ? 14.906 0.005 10.320 1.00 88.44 95 PHE A C 1
ATOM 726 O O . PHE A 1 95 ? 15.081 -0.575 9.250 1.00 88.44 95 PHE A O 1
ATOM 733 N N . ILE A 1 96 ? 13.686 0.253 10.803 1.00 89.00 96 ILE A N 1
ATOM 734 C CA . ILE A 1 96 ? 12.451 -0.069 10.086 1.00 89.00 96 ILE A CA 1
ATOM 735 C C . ILE A 1 96 ? 12.361 0.729 8.779 1.00 89.00 96 ILE A C 1
ATOM 737 O O . ILE A 1 96 ? 12.047 0.152 7.737 1.00 89.00 96 ILE A O 1
ATOM 741 N N . ALA A 1 97 ? 12.659 2.030 8.796 1.00 90.38 97 ALA A N 1
ATOM 742 C CA . ALA A 1 97 ? 12.650 2.846 7.584 1.00 90.38 97 ALA A CA 1
ATOM 743 C C . ALA A 1 97 ? 13.666 2.335 6.546 1.00 90.38 97 ALA A C 1
ATOM 745 O O . ALA A 1 97 ? 13.338 2.206 5.363 1.00 90.38 97 ALA A O 1
ATOM 746 N N . GLU A 1 98 ? 14.874 1.963 6.977 1.00 90.44 98 GLU A N 1
ATOM 747 C CA . GLU A 1 98 ? 15.871 1.333 6.103 1.00 90.44 98 GLU A CA 1
ATOM 748 C C . GLU A 1 98 ? 15.393 -0.010 5.532 1.00 90.44 98 GLU A C 1
ATOM 750 O O . GLU A 1 98 ? 15.628 -0.308 4.356 1.00 90.44 98 GLU A O 1
ATOM 755 N N . GLU A 1 99 ? 14.716 -0.822 6.347 1.00 91.19 99 GLU A N 1
ATOM 756 C CA . GLU A 1 99 ? 14.140 -2.105 5.941 1.00 91.19 99 GLU A CA 1
ATOM 757 C C . GLU A 1 99 ? 13.064 -1.912 4.861 1.00 91.19 99 GLU A C 1
ATOM 759 O O . GLU A 1 99 ? 13.116 -2.567 3.818 1.00 91.19 99 GLU A O 1
ATOM 764 N N . LEU A 1 100 ? 12.160 -0.940 5.033 1.00 91.88 100 LEU A N 1
ATOM 765 C CA . LEU A 1 100 ? 11.154 -0.577 4.028 1.00 91.88 100 LEU A CA 1
ATOM 766 C C . LEU A 1 100 ? 11.796 -0.157 2.701 1.00 91.88 100 LEU A C 1
ATOM 768 O O . LEU A 1 100 ? 11.409 -0.639 1.634 1.00 91.88 100 LEU A O 1
ATOM 772 N N . ILE A 1 101 ? 12.822 0.695 2.755 1.00 92.38 101 ILE A N 1
ATOM 773 C CA . ILE A 1 101 ? 13.564 1.124 1.563 1.00 92.38 101 ILE A CA 1
ATOM 774 C C . ILE A 1 101 ? 14.251 -0.063 0.885 1.00 92.38 101 ILE A C 1
ATOM 776 O O . ILE A 1 101 ? 14.283 -0.143 -0.346 1.00 92.38 101 ILE A O 1
ATOM 780 N N . ARG A 1 102 ? 14.783 -1.011 1.660 1.00 91.75 102 ARG A N 1
ATOM 781 C CA . ARG A 1 102 ? 15.394 -2.229 1.123 1.00 91.75 102 ARG A CA 1
ATOM 782 C C . ARG A 1 102 ? 14.372 -3.088 0.377 1.00 91.75 102 ARG A C 1
ATOM 784 O O . ARG A 1 102 ? 14.665 -3.518 -0.736 1.00 91.75 102 ARG A O 1
ATOM 791 N N . GLU A 1 103 ? 13.173 -3.284 0.925 1.00 89.81 103 GLU A N 1
ATOM 792 C CA . GLU A 1 103 ? 12.095 -4.033 0.255 1.00 89.81 103 GLU A CA 1
ATOM 793 C C . GLU A 1 103 ? 11.578 -3.346 -1.022 1.00 89.81 103 GLU A C 1
ATOM 795 O O . GLU A 1 103 ? 11.139 -4.010 -1.966 1.00 89.81 103 GLU A O 1
ATOM 800 N N . ILE A 1 104 ? 11.642 -2.014 -1.097 1.00 91.44 104 ILE A N 1
ATOM 801 C CA . ILE A 1 104 ? 11.344 -1.271 -2.332 1.00 91.44 104 ILE A CA 1
ATOM 802 C C . ILE A 1 104 ? 12.466 -1.455 -3.364 1.00 91.44 104 ILE A C 1
ATOM 804 O O . ILE A 1 104 ? 12.190 -1.623 -4.551 1.00 91.44 104 ILE A O 1
ATOM 808 N N . LYS A 1 105 ? 13.731 -1.478 -2.928 1.00 91.62 105 LYS A N 1
ATOM 809 C CA . LYS A 1 105 ? 14.898 -1.593 -3.819 1.00 91.62 105 LYS A CA 1
ATOM 810 C C . LYS A 1 105 ? 15.113 -2.983 -4.415 1.00 91.62 105 LYS A C 1
ATOM 812 O O . LYS A 1 105 ? 15.581 -3.058 -5.546 1.00 91.62 105 LYS A O 1
ATOM 817 N N . LYS A 1 106 ? 14.733 -4.066 -3.728 1.00 89.81 106 LYS A N 1
ATOM 818 C CA . LYS A 1 106 ? 14.884 -5.447 -4.239 1.00 89.81 106 LYS A CA 1
ATOM 819 C C . LYS A 1 106 ? 14.385 -5.636 -5.688 1.00 89.81 106 LYS A C 1
ATOM 821 O O . LYS A 1 106 ? 15.206 -5.982 -6.538 1.00 89.81 106 LYS A O 1
ATOM 826 N N . PRO A 1 107 ? 13.105 -5.365 -6.023 1.00 89.44 107 PRO A N 1
ATOM 827 C CA . PRO A 1 107 ? 12.628 -5.516 -7.401 1.00 89.44 107 PRO A CA 1
ATOM 828 C C . PRO A 1 107 ? 13.279 -4.522 -8.373 1.00 89.44 107 PRO A C 1
ATOM 830 O O . PRO A 1 107 ? 13.448 -4.838 -9.549 1.00 89.44 107 PRO A O 1
ATOM 833 N N . LEU A 1 108 ? 13.695 -3.338 -7.904 1.00 90.56 108 LEU A N 1
ATOM 834 C CA . LEU A 1 108 ? 14.407 -2.369 -8.742 1.00 90.56 108 LEU A CA 1
ATOM 835 C C . LEU A 1 108 ? 15.771 -2.892 -9.185 1.00 90.56 108 LEU A C 1
ATOM 837 O O . LEU A 1 108 ? 16.181 -2.634 -10.314 1.00 90.56 108 LEU A O 1
ATOM 841 N N . ASP A 1 109 ? 16.485 -3.602 -8.319 1.00 91.50 109 ASP A N 1
ATOM 842 C CA . ASP A 1 109 ? 17.811 -4.120 -8.643 1.00 91.50 109 ASP A CA 1
ATOM 843 C C . ASP A 1 109 ? 17.732 -5.311 -9.610 1.00 91.50 109 ASP A C 1
ATOM 845 O O . ASP A 1 109 ? 18.513 -5.375 -10.564 1.00 91.50 109 ASP A O 1
ATOM 849 N N . GLU A 1 110 ? 16.725 -6.176 -9.459 1.00 90.00 110 GLU A N 1
ATOM 850 C CA . GLU A 1 110 ? 16.390 -7.216 -10.444 1.00 90.00 110 GLU A CA 1
ATOM 851 C C . GLU A 1 110 ? 16.036 -6.602 -11.808 1.00 90.00 110 GLU A C 1
ATOM 853 O O . GLU A 1 110 ? 16.552 -7.023 -12.849 1.00 90.00 110 GLU A O 1
ATOM 858 N N . LEU A 1 111 ? 15.219 -5.545 -11.808 1.00 90.88 111 LEU A N 1
ATOM 859 C CA . LEU A 1 111 ? 14.808 -4.841 -13.020 1.00 90.88 111 LEU A CA 1
ATOM 860 C C . LEU A 1 111 ? 15.991 -4.142 -13.710 1.00 90.88 111 LEU A C 1
ATOM 862 O O . LEU A 1 111 ? 16.157 -4.268 -14.923 1.00 90.88 111 LEU A O 1
ATOM 866 N N . LYS A 1 112 ? 16.877 -3.478 -12.954 1.00 92.88 112 LYS A N 1
ATOM 867 C CA . LYS A 1 112 ? 18.126 -2.893 -13.484 1.00 92.88 112 LYS A CA 1
ATOM 868 C C . LYS A 1 112 ? 19.028 -3.955 -14.110 1.00 92.88 112 LYS A C 1
ATOM 870 O O . LYS A 1 112 ? 19.643 -3.698 -15.148 1.00 92.88 112 LYS A O 1
ATOM 875 N N . ALA A 1 113 ? 19.130 -5.135 -13.497 1.00 92.69 113 ALA A N 1
ATOM 876 C CA . ALA A 1 113 ? 19.916 -6.238 -14.040 1.00 92.69 113 ALA A CA 1
ATOM 877 C C . ALA A 1 113 ? 19.334 -6.736 -15.375 1.00 92.69 113 ALA A C 1
ATOM 879 O O . ALA A 1 113 ? 20.081 -6.895 -16.345 1.00 92.69 113 ALA A O 1
ATOM 880 N N . ALA A 1 114 ? 18.008 -6.891 -15.460 1.00 91.56 114 ALA A N 1
ATOM 881 C CA . ALA A 1 114 ? 17.310 -7.246 -16.696 1.00 91.56 114 ALA A CA 1
ATOM 882 C C . ALA A 1 114 ? 17.495 -6.182 -17.795 1.00 91.56 114 ALA A C 1
ATOM 884 O O . ALA A 1 114 ? 17.826 -6.511 -18.934 1.00 91.56 114 ALA A O 1
ATOM 885 N N . HIS A 1 115 ? 17.376 -4.898 -17.445 1.00 92.25 115 HIS A N 1
ATOM 886 C CA . HIS A 1 115 ? 17.592 -3.762 -18.349 1.00 92.25 115 HIS A CA 1
ATOM 887 C C . HIS A 1 115 ? 19.012 -3.717 -18.923 1.00 92.25 115 HIS A C 1
ATOM 889 O O . HIS A 1 115 ? 19.197 -3.500 -20.124 1.00 92.25 115 HIS A O 1
ATOM 895 N N . LYS A 1 116 ? 20.022 -3.958 -18.077 1.00 90.44 116 LYS A N 1
ATOM 896 C CA . LYS A 1 116 ? 21.430 -4.027 -18.492 1.00 90.44 116 LYS A CA 1
ATOM 897 C C . LYS A 1 116 ? 21.673 -5.188 -19.458 1.00 90.44 116 LYS A C 1
ATOM 899 O O . LYS A 1 116 ? 22.421 -5.018 -20.420 1.00 90.44 116 LYS A O 1
ATOM 904 N N . LYS A 1 117 ? 21.039 -6.340 -19.215 1.00 91.12 117 LYS A N 1
ATOM 905 C CA . LYS A 1 117 ? 21.116 -7.520 -20.085 1.00 91.12 117 LYS A CA 1
ATOM 906 C C . LYS A 1 117 ? 20.487 -7.256 -21.457 1.00 91.12 117 LYS A C 1
ATOM 908 O O . LYS A 1 117 ? 21.145 -7.505 -22.459 1.00 91.12 117 LYS A O 1
ATOM 913 N N . GLU A 1 118 ? 19.297 -6.655 -21.504 1.00 89.56 118 GLU A N 1
ATOM 914 C CA . GLU A 1 118 ? 18.608 -6.296 -22.759 1.00 89.56 118 GLU A CA 1
ATOM 915 C C . GLU A 1 118 ? 19.485 -5.408 -23.661 1.00 89.56 118 GLU A C 1
ATOM 917 O O . GLU A 1 118 ? 19.618 -5.655 -24.858 1.00 89.56 118 GLU A O 1
ATOM 922 N N . ILE A 1 119 ? 20.131 -4.386 -23.087 1.00 86.44 119 ILE A N 1
ATOM 923 C CA . ILE A 1 119 ? 21.026 -3.498 -23.846 1.00 86.44 119 ILE A CA 1
ATOM 924 C C . ILE A 1 119 ? 22.291 -4.233 -24.309 1.00 86.44 119 ILE A C 1
ATOM 926 O O . ILE A 1 119 ? 22.792 -3.941 -25.395 1.00 86.44 119 ILE A O 1
ATOM 930 N N . ALA A 1 120 ? 22.832 -5.149 -23.502 1.00 87.31 120 ALA A N 1
ATOM 931 C CA . ALA A 1 120 ? 24.016 -5.924 -23.865 1.00 87.31 120 ALA A CA 1
ATOM 932 C C . ALA A 1 120 ? 23.736 -6.865 -25.049 1.00 87.31 120 ALA A C 1
ATOM 934 O O . ALA A 1 120 ? 24.489 -6.838 -26.018 1.00 87.31 120 ALA A O 1
ATOM 935 N N . GLU A 1 121 ? 22.619 -7.595 -25.020 1.00 87.56 121 GLU A N 1
ATOM 936 C CA . GLU A 1 121 ? 22.187 -8.485 -26.110 1.00 87.56 121 GLU A CA 1
ATOM 937 C C . GLU A 1 121 ? 21.960 -7.710 -27.416 1.00 87.56 121 GLU A C 1
ATOM 939 O O . GLU A 1 121 ? 22.399 -8.126 -28.487 1.00 87.56 121 GLU A O 1
ATOM 944 N N . LEU A 1 122 ? 21.351 -6.5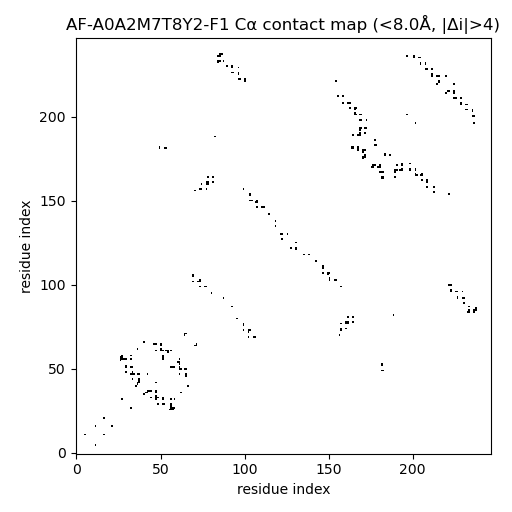22 -27.333 1.00 84.81 122 LEU A N 1
ATOM 945 C CA . LEU A 1 122 ? 21.192 -5.633 -28.486 1.00 84.81 122 LEU A CA 1
ATOM 946 C C . LEU A 1 122 ? 22.525 -5.129 -29.045 1.00 84.81 122 LEU A C 1
ATOM 948 O O . LEU A 1 122 ? 22.617 -4.881 -30.240 1.00 84.81 122 LEU A O 1
ATOM 952 N N . LYS A 1 123 ? 23.541 -4.923 -28.204 1.00 83.31 123 LYS A N 1
ATOM 953 C CA . LYS A 1 123 ? 24.874 -4.492 -28.653 1.00 83.31 123 LYS A CA 1
ATOM 954 C C . LYS A 1 123 ? 25.702 -5.630 -29.235 1.00 83.31 123 LYS A C 1
ATOM 956 O O . LYS A 1 123 ? 26.630 -5.338 -29.968 1.00 83.31 123 LYS A O 1
ATOM 961 N N . GLU A 1 124 ? 25.393 -6.877 -28.899 1.00 83.19 124 GLU A N 1
ATOM 962 C CA . GLU A 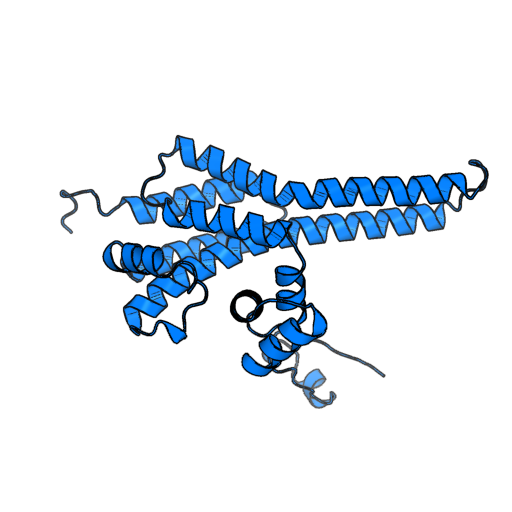1 124 ? 26.054 -8.067 -29.441 1.00 83.19 124 GLU A CA 1
ATOM 963 C C . GLU A 1 124 ? 25.474 -8.474 -30.805 1.00 83.19 124 GLU A C 1
ATOM 965 O O . GLU A 1 124 ? 26.203 -8.945 -31.672 1.00 83.19 124 GLU A O 1
ATOM 970 N N . GLN A 1 125 ? 24.178 -8.231 -31.038 1.00 80.88 125 GLN A N 1
ATOM 971 C CA . GLN A 1 125 ? 23.521 -8.479 -32.332 1.00 80.88 125 GLN A CA 1
ATOM 972 C C . GLN A 1 125 ? 23.995 -7.562 -33.472 1.00 80.88 125 GLN A C 1
ATOM 974 O O . GLN A 1 125 ? 23.723 -7.845 -34.638 1.00 80.88 125 GLN A O 1
ATOM 979 N N . TYR A 1 126 ? 24.667 -6.460 -33.149 1.00 74.81 126 TYR A N 1
ATOM 980 C CA . TYR A 1 126 ? 25.228 -5.515 -34.109 1.00 74.81 126 TYR A CA 1
ATOM 981 C C . TYR A 1 126 ? 26.736 -5.447 -33.879 1.00 74.81 126 TYR A C 1
ATOM 983 O O . TYR A 1 126 ? 27.179 -5.479 -32.734 1.00 74.81 126 TYR A O 1
ATOM 991 N N . ASP A 1 127 ? 27.540 -5.270 -34.928 1.00 66.75 127 ASP A N 1
ATOM 992 C CA . ASP A 1 127 ? 28.924 -4.847 -34.715 1.00 66.75 127 ASP A CA 1
ATOM 993 C C . ASP A 1 127 ? 28.909 -3.536 -33.911 1.00 66.75 127 ASP A C 1
ATOM 995 O O . ASP A 1 127 ? 28.150 -2.616 -34.224 1.00 66.75 127 ASP A O 1
ATOM 999 N N . ALA A 1 128 ? 29.730 -3.431 -32.860 1.00 61.38 128 ALA A N 1
ATOM 1000 C CA . ALA A 1 128 ? 29.669 -2.348 -31.864 1.00 61.38 128 ALA A CA 1
ATOM 1001 C C . ALA A 1 128 ? 29.728 -0.913 -32.448 1.00 61.38 128 ALA A C 1
ATOM 1003 O O . ALA A 1 128 ? 29.423 0.053 -31.745 1.00 61.38 128 ALA A O 1
ATOM 1004 N N . LYS A 1 129 ? 30.120 -0.769 -33.722 1.00 59.03 129 LYS A N 1
ATOM 1005 C CA . LYS A 1 129 ? 30.181 0.487 -34.482 1.00 59.03 129 LYS A CA 1
ATOM 1006 C C . LYS A 1 129 ? 28.878 0.864 -35.208 1.00 59.03 129 LYS A C 1
ATOM 1008 O O . LYS A 1 129 ? 28.680 2.052 -35.441 1.00 59.03 129 LYS A O 1
ATOM 1013 N N . ASP A 1 130 ? 27.986 -0.090 -35.478 1.00 63.47 130 ASP A N 1
ATOM 1014 C CA . ASP A 1 130 ? 26.729 0.105 -36.225 1.00 63.47 130 ASP A CA 1
ATOM 1015 C C . ASP A 1 130 ? 25.472 -0.031 -35.347 1.00 63.47 130 ASP A C 1
ATOM 1017 O O . ASP A 1 130 ? 24.338 -0.028 -35.836 1.00 63.47 130 ASP A O 1
ATOM 1021 N N . ALA A 1 131 ? 25.653 -0.124 -34.027 1.00 65.31 131 ALA A N 1
ATOM 1022 C CA . ALA A 1 131 ? 24.551 -0.244 -33.084 1.00 65.31 131 ALA A CA 1
ATOM 1023 C C . ALA A 1 131 ? 23.571 0.949 -33.212 1.00 65.31 131 ALA A C 1
ATOM 1025 O O . ALA A 1 131 ? 23.991 2.115 -33.197 1.00 65.31 131 ALA A O 1
ATOM 1026 N N . PRO A 1 132 ? 22.248 0.710 -33.292 1.00 78.75 132 PRO A N 1
ATOM 1027 C CA . PRO A 1 132 ? 21.271 1.760 -33.557 1.00 78.75 132 PRO A CA 1
ATOM 1028 C C . PRO A 1 132 ? 21.102 2.694 -32.347 1.00 78.75 132 PRO A C 1
ATOM 1030 O O . PRO A 1 132 ? 20.221 2.510 -31.504 1.00 78.75 132 PRO A O 1
ATOM 1033 N N . VAL A 1 133 ? 21.912 3.759 -32.289 1.00 82.62 133 VAL A N 1
ATOM 1034 C CA . VAL A 1 133 ? 21.972 4.743 -31.185 1.00 82.62 133 VAL A CA 1
ATOM 1035 C C . VAL A 1 133 ? 20.589 5.292 -30.811 1.00 82.62 133 VAL A C 1
ATOM 1037 O O . VAL A 1 133 ? 20.264 5.443 -29.634 1.00 82.62 133 VAL A O 1
ATOM 1040 N N . ARG A 1 134 ? 19.731 5.563 -31.806 1.00 83.38 134 ARG A N 1
ATOM 1041 C CA . ARG A 1 134 ? 18.355 6.041 -31.569 1.00 83.38 134 ARG A CA 1
ATOM 1042 C C . ARG A 1 134 ? 17.473 4.992 -30.888 1.00 83.38 134 ARG A C 1
ATOM 1044 O O . ARG A 1 134 ? 16.634 5.362 -30.069 1.00 83.38 134 ARG A O 1
ATOM 1051 N N . THR A 1 135 ? 17.643 3.716 -31.224 1.00 84.25 135 THR A N 1
ATOM 1052 C CA . THR A 1 135 ? 16.900 2.603 -30.618 1.00 84.25 135 THR A CA 1
ATOM 1053 C C . THR A 1 135 ? 17.352 2.393 -29.180 1.00 84.25 135 THR A C 1
ATOM 1055 O O . THR A 1 135 ? 16.508 2.363 -28.290 1.00 84.25 135 THR A O 1
ATOM 1058 N N . ILE A 1 136 ? 18.666 2.382 -28.933 1.00 86.38 136 ILE A N 1
ATOM 1059 C CA . ILE A 1 136 ? 19.237 2.273 -27.582 1.00 86.38 136 ILE A CA 1
ATOM 1060 C C . ILE A 1 136 ? 18.721 3.408 -26.690 1.00 86.38 136 ILE A C 1
ATOM 1062 O O . ILE A 1 136 ? 18.162 3.146 -25.631 1.00 86.38 136 ILE A O 1
ATOM 1066 N N . LYS A 1 137 ? 18.772 4.661 -27.161 1.00 88.69 137 LYS A N 1
ATOM 1067 C CA . LYS A 1 137 ? 18.272 5.813 -26.393 1.00 88.69 137 LYS A CA 1
ATOM 1068 C C . LYS A 1 137 ? 16.770 5.724 -26.076 1.00 88.69 137 LYS A C 1
ATOM 1070 O O . LYS A 1 137 ? 16.333 6.166 -25.014 1.00 88.69 137 LYS A O 1
ATOM 1075 N N . ARG A 1 138 ? 15.957 5.163 -26.983 1.00 88.25 138 ARG A N 1
ATOM 1076 C CA . ARG A 1 138 ? 14.522 4.909 -26.736 1.00 88.25 138 ARG A CA 1
ATOM 1077 C C . ARG A 1 138 ? 14.313 3.832 -25.671 1.00 88.25 138 ARG A C 1
ATOM 1079 O O . ARG A 1 138 ? 13.431 3.997 -24.829 1.00 88.25 138 ARG A O 1
ATOM 1086 N N . ILE A 1 139 ? 15.116 2.769 -25.702 1.00 88.50 139 ILE A N 1
ATOM 1087 C CA . ILE A 1 139 ? 15.090 1.692 -24.705 1.00 88.50 139 ILE A CA 1
ATOM 1088 C C . ILE A 1 139 ? 15.492 2.243 -23.336 1.00 88.50 139 ILE A C 1
ATOM 1090 O O . ILE A 1 139 ? 14.714 2.117 -22.399 1.00 88.50 139 ILE A O 1
ATOM 1094 N N . GLU A 1 140 ? 16.608 2.965 -23.234 1.00 90.50 140 GLU A N 1
ATOM 1095 C CA . GLU A 1 140 ? 17.060 3.599 -21.986 1.00 90.50 140 GLU A CA 1
ATOM 1096 C C . GLU A 1 140 ? 15.997 4.540 -21.397 1.00 90.50 140 GLU A C 1
ATOM 1098 O O . GLU A 1 140 ? 15.751 4.550 -20.191 1.00 90.50 140 GLU A O 1
ATOM 1103 N N . GLN A 1 141 ? 15.304 5.316 -22.240 1.00 91.69 141 GLN A N 1
ATOM 1104 C CA . GLN A 1 141 ? 14.226 6.189 -21.775 1.00 91.69 141 GLN A CA 1
ATOM 1105 C C . GLN A 1 141 ? 13.013 5.401 -21.257 1.00 91.69 141 GLN A C 1
ATOM 1107 O O . GLN A 1 141 ? 12.396 5.814 -20.272 1.00 91.69 141 GLN A O 1
ATOM 1112 N N . ARG A 1 142 ? 12.655 4.284 -21.905 1.00 92.19 142 ARG A N 1
ATOM 1113 C CA . ARG A 1 142 ? 11.599 3.372 -21.434 1.00 92.19 142 ARG A CA 1
ATOM 1114 C C . ARG A 1 142 ? 11.989 2.756 -20.092 1.00 92.19 142 ARG A C 1
ATOM 1116 O O . ARG A 1 142 ? 11.205 2.844 -19.154 1.00 92.19 142 ARG A O 1
ATOM 1123 N N . GLN A 1 143 ? 13.207 2.230 -19.998 1.00 93.38 143 GLN A N 1
ATOM 1124 C CA . GLN A 1 143 ? 13.779 1.619 -18.799 1.00 93.38 143 GLN A CA 1
ATOM 1125 C C . GLN A 1 143 ? 13.801 2.601 -17.619 1.00 93.38 143 GLN A C 1
ATOM 1127 O O . GLN A 1 143 ? 13.302 2.290 -16.541 1.00 93.38 143 GLN A O 1
ATOM 1132 N N . LYS A 1 144 ? 14.242 3.849 -17.840 1.00 90.88 144 LYS A N 1
ATOM 1133 C CA . LYS A 1 144 ? 14.205 4.909 -16.816 1.00 90.88 144 LYS A CA 1
ATOM 1134 C C . LYS A 1 144 ? 12.790 5.184 -16.296 1.00 90.88 144 LYS A C 1
ATOM 1136 O O . LYS A 1 144 ? 12.608 5.408 -15.103 1.00 90.88 144 LYS A O 1
ATOM 1141 N N . ARG A 1 145 ? 11.784 5.197 -17.178 1.00 89.62 145 ARG A N 1
ATOM 1142 C CA . ARG A 1 145 ? 10.376 5.402 -16.786 1.00 89.62 145 ARG A CA 1
ATOM 1143 C C . ARG A 1 145 ? 9.822 4.212 -16.012 1.00 89.62 145 ARG A C 1
ATOM 1145 O O . ARG A 1 145 ? 9.028 4.413 -15.105 1.00 89.62 145 ARG A O 1
ATOM 1152 N N . GLU A 1 146 ? 10.201 3.003 -16.397 1.00 91.31 146 GLU A N 1
ATOM 1153 C CA . GLU A 1 146 ? 9.782 1.772 -15.731 1.00 91.31 146 GLU A CA 1
ATOM 1154 C C . GLU A 1 146 ? 10.351 1.688 -14.311 1.00 91.31 146 GLU A C 1
ATOM 1156 O O . GLU A 1 146 ? 9.587 1.483 -13.376 1.00 91.31 146 GLU A O 1
ATOM 1161 N N . LEU A 1 147 ? 11.644 1.988 -14.136 1.00 90.94 147 LEU A N 1
ATOM 1162 C CA . LEU A 1 147 ? 12.284 2.062 -12.819 1.00 90.94 147 LEU A CA 1
ATOM 1163 C C . LEU A 1 147 ? 11.597 3.079 -11.903 1.00 90.94 147 LEU A C 1
ATOM 1165 O O . LEU A 1 147 ? 11.255 2.747 -10.776 1.00 90.94 147 LEU A O 1
ATOM 1169 N N . GLY A 1 148 ? 11.339 4.294 -12.398 1.00 89.75 148 GLY A N 1
ATOM 1170 C CA . GLY A 1 148 ? 10.655 5.314 -11.597 1.00 89.75 148 GLY A CA 1
ATOM 1171 C C . GLY A 1 148 ? 9.222 4.920 -11.221 1.00 89.75 148 GLY A C 1
ATOM 1172 O O . GLY A 1 148 ? 8.764 5.236 -10.127 1.00 89.75 148 GLY A O 1
ATOM 1173 N N . LYS A 1 149 ? 8.512 4.203 -12.104 1.00 89.31 149 LYS A N 1
ATOM 1174 C CA . LYS A 1 149 ? 7.178 3.669 -11.796 1.00 89.31 149 LYS A CA 1
ATOM 1175 C C . LYS A 1 149 ? 7.232 2.583 -10.730 1.00 89.31 149 LYS A C 1
ATOM 1177 O O . LYS A 1 149 ? 6.404 2.615 -9.832 1.00 89.31 149 LYS A O 1
ATOM 1182 N N . GLU A 1 150 ? 8.170 1.647 -10.833 1.00 89.75 150 GLU A N 1
ATOM 1183 C CA . GLU A 1 150 ? 8.317 0.562 -9.859 1.00 89.75 150 GLU A CA 1
ATOM 1184 C C . GLU A 1 150 ? 8.721 1.103 -8.480 1.00 89.75 150 GLU A C 1
ATOM 1186 O O . GLU A 1 150 ? 8.163 0.692 -7.467 1.00 89.75 150 GLU A O 1
ATOM 1191 N N . GLU A 1 151 ? 9.617 2.091 -8.438 1.00 89.69 151 GLU A N 1
ATOM 1192 C CA . GLU A 1 151 ? 10.042 2.749 -7.198 1.00 89.69 151 GLU A CA 1
ATOM 1193 C C . GLU A 1 151 ? 8.871 3.473 -6.523 1.00 89.69 151 GLU A C 1
ATOM 1195 O O . GLU A 1 151 ? 8.583 3.241 -5.348 1.00 89.69 151 GLU A O 1
ATOM 1200 N N . HIS A 1 152 ? 8.131 4.284 -7.287 1.00 89.81 152 HIS A N 1
ATOM 1201 C CA . HIS A 1 152 ? 6.933 4.960 -6.790 1.00 89.81 152 HIS A CA 1
ATOM 1202 C C . HIS A 1 152 ? 5.848 3.963 -6.367 1.00 89.81 152 HIS A C 1
ATOM 1204 O O . HIS A 1 152 ? 5.169 4.174 -5.365 1.00 89.81 152 HIS A O 1
ATOM 1210 N N . GLN A 1 153 ? 5.662 2.872 -7.113 1.00 89.94 153 GLN A N 1
ATOM 1211 C CA . GLN A 1 153 ? 4.693 1.842 -6.752 1.00 89.94 153 GLN A CA 1
ATOM 1212 C C . GLN A 1 153 ? 5.083 1.157 -5.442 1.00 89.94 153 GLN A C 1
ATOM 1214 O O . GLN A 1 153 ? 4.216 0.924 -4.609 1.00 89.94 153 GLN A O 1
ATOM 1219 N N . GLY A 1 154 ? 6.371 0.881 -5.223 1.00 92.25 154 GLY A N 1
ATOM 1220 C CA . GLY A 1 154 ? 6.850 0.325 -3.962 1.00 92.25 154 GLY A CA 1
ATOM 1221 C C . GLY A 1 154 ? 6.562 1.232 -2.769 1.00 92.25 154 GLY A C 1
ATOM 1222 O O . GLY A 1 154 ? 6.137 0.739 -1.726 1.00 92.25 154 GLY A O 1
ATOM 1223 N N . PHE A 1 155 ? 6.724 2.544 -2.939 1.00 92.25 155 PHE A N 1
ATOM 1224 C CA . PHE A 1 155 ? 6.375 3.529 -1.919 1.00 92.25 155 PHE A CA 1
ATOM 1225 C C . PHE A 1 155 ? 4.866 3.550 -1.627 1.00 92.25 155 PHE A C 1
ATOM 1227 O O . PHE A 1 155 ? 4.455 3.419 -0.475 1.00 92.25 155 PHE A O 1
ATOM 1234 N N . GLU A 1 156 ? 4.030 3.634 -2.666 1.00 91.56 156 GLU A N 1
ATOM 1235 C CA . GLU A 1 156 ? 2.568 3.611 -2.513 1.00 91.56 156 GLU A CA 1
ATOM 1236 C C . GLU A 1 156 ? 2.052 2.299 -1.915 1.00 91.56 156 GLU A C 1
ATOM 1238 O O . GLU A 1 156 ? 1.111 2.323 -1.124 1.00 91.56 156 GLU A O 1
ATOM 1243 N N . ASP A 1 157 ? 2.675 1.164 -2.242 1.00 93.06 157 ASP A N 1
ATOM 1244 C CA . ASP A 1 157 ? 2.323 -0.133 -1.665 1.00 93.06 157 ASP A CA 1
ATOM 1245 C C . ASP A 1 157 ? 2.493 -0.102 -0.137 1.00 93.06 157 ASP A C 1
ATOM 1247 O O . ASP A 1 157 ? 1.581 -0.509 0.581 1.00 93.06 157 ASP A O 1
ATOM 1251 N N . VAL A 1 158 ? 3.612 0.433 0.377 1.00 94.69 158 VAL A N 1
ATOM 1252 C CA . VAL A 1 158 ? 3.843 0.578 1.829 1.00 94.69 158 VAL A CA 1
ATOM 1253 C C . VAL A 1 158 ? 2.740 1.419 2.471 1.00 94.69 158 VAL A C 1
ATOM 1255 O O . VAL A 1 158 ? 2.106 0.974 3.431 1.00 94.69 158 VAL A O 1
ATOM 1258 N N . LEU A 1 159 ? 2.465 2.604 1.917 1.00 94.75 159 LEU A N 1
ATOM 1259 C CA . LEU A 1 159 ? 1.443 3.504 2.455 1.00 94.75 159 LEU A CA 1
ATOM 1260 C C . LEU A 1 159 ? 0.051 2.867 2.416 1.00 94.75 159 LEU A C 1
ATOM 1262 O O . LEU A 1 159 ? -0.693 2.952 3.389 1.00 94.75 159 LEU A O 1
ATOM 1266 N N . SER A 1 160 ? -0.304 2.201 1.315 1.00 94.62 160 SER A N 1
ATOM 1267 C CA . SER A 1 160 ? -1.597 1.531 1.154 1.00 94.62 160 SER A CA 1
ATOM 1268 C C . SER A 1 160 ? -1.788 0.393 2.157 1.00 94.62 160 SER A C 1
ATOM 1270 O O . SER A 1 160 ? -2.899 0.191 2.647 1.00 94.62 160 SER A O 1
ATOM 1272 N N . ILE A 1 161 ? -0.728 -0.352 2.476 1.00 95.88 161 ILE A N 1
ATOM 1273 C CA . ILE A 1 161 ? -0.792 -1.457 3.439 1.00 95.88 161 ILE A CA 1
ATOM 1274 C C . ILE A 1 161 ? -0.994 -0.908 4.852 1.00 95.88 161 ILE A C 1
ATOM 1276 O O . ILE A 1 161 ? -1.910 -1.362 5.540 1.00 95.88 161 ILE A O 1
ATOM 1280 N N . LEU A 1 162 ? -0.236 0.120 5.245 1.00 96.06 162 LEU A N 1
ATOM 1281 C CA . LEU A 1 162 ? -0.430 0.811 6.524 1.00 96.06 162 LEU A CA 1
ATOM 1282 C C . LEU A 1 162 ? -1.832 1.431 6.626 1.00 96.06 162 LEU A C 1
ATOM 1284 O O . LEU A 1 162 ? -2.516 1.242 7.627 1.00 96.06 162 LEU A O 1
ATOM 1288 N N . THR A 1 163 ? -2.312 2.088 5.563 1.00 96.56 163 THR A N 1
ATOM 1289 C CA . THR A 1 163 ? -3.692 2.601 5.489 1.00 96.56 163 THR A CA 1
ATOM 1290 C C . THR A 1 163 ? -4.711 1.482 5.721 1.00 96.56 163 THR A C 1
ATOM 1292 O O . THR A 1 163 ? -5.652 1.663 6.489 1.00 96.56 163 THR A O 1
ATOM 1295 N N . SER A 1 164 ? -4.538 0.318 5.082 1.00 96.06 164 SER A N 1
ATOM 1296 C CA . SER A 1 164 ? -5.467 -0.808 5.244 1.00 96.06 164 SER A CA 1
ATOM 1297 C C . SER A 1 164 ? -5.497 -1.345 6.676 1.00 96.06 164 SER A C 1
ATOM 1299 O O . SER A 1 164 ? -6.565 -1.699 7.162 1.00 96.06 164 SER A O 1
ATOM 1301 N N . TRP A 1 165 ? -4.349 -1.356 7.358 1.00 96.75 165 TRP A N 1
ATOM 1302 C CA . TRP A 1 165 ? -4.225 -1.822 8.737 1.00 96.75 165 TRP A CA 1
ATOM 1303 C C . TRP A 1 165 ? -5.022 -0.940 9.701 1.00 96.75 165 TRP A C 1
ATOM 1305 O O . TRP A 1 165 ? -5.924 -1.424 10.382 1.00 96.75 165 TRP A O 1
ATOM 1315 N N . PHE A 1 166 ? -4.760 0.370 9.695 1.00 96.31 166 PHE A N 1
ATOM 1316 C CA . PHE A 1 166 ? -5.467 1.317 10.562 1.00 96.31 166 PHE A CA 1
ATOM 1317 C C . PHE A 1 166 ? -6.959 1.418 10.216 1.00 96.31 166 PHE A C 1
ATOM 1319 O O . PHE A 1 166 ? -7.799 1.523 11.109 1.00 96.31 166 PHE A O 1
ATOM 1326 N N . ARG A 1 167 ? -7.319 1.304 8.929 1.00 95.94 167 ARG A N 1
ATOM 1327 C CA . ARG A 1 167 ? -8.723 1.244 8.499 1.00 95.94 167 ARG A CA 1
ATOM 1328 C C . ARG A 1 167 ? -9.442 0.017 9.050 1.00 95.94 167 ARG A C 1
ATOM 1330 O O . ARG A 1 167 ? -10.584 0.153 9.472 1.00 95.94 167 ARG A O 1
ATOM 1337 N N . ASP A 1 168 ? -8.815 -1.156 9.018 1.00 96.69 168 ASP A N 1
ATOM 1338 C CA . ASP A 1 168 ? -9.422 -2.386 9.531 1.00 96.69 168 ASP A CA 1
ATOM 1339 C C . ASP A 1 168 ? -9.655 -2.303 11.047 1.00 96.69 168 ASP A C 1
ATOM 1341 O O . ASP A 1 168 ? -10.697 -2.756 11.514 1.00 96.69 168 ASP A O 1
ATOM 1345 N N . ILE A 1 169 ? -8.749 -1.664 11.800 1.00 96.19 169 ILE A N 1
ATOM 1346 C CA . ILE A 1 169 ? -8.937 -1.403 13.238 1.00 96.19 169 ILE A CA 1
ATOM 1347 C C . ILE A 1 169 ? -10.178 -0.529 13.462 1.00 96.19 169 ILE A C 1
ATOM 1349 O O . ILE A 1 169 ? -11.076 -0.930 14.200 1.00 96.19 169 ILE A O 1
ATOM 1353 N N . ILE A 1 170 ? -10.281 0.618 12.777 1.00 96.38 170 ILE A N 1
ATOM 1354 C CA . ILE A 1 170 ? -11.462 1.500 12.871 1.00 96.38 170 ILE A CA 1
ATOM 1355 C C . ILE A 1 170 ? -12.728 0.736 12.474 1.00 96.38 170 ILE A C 1
ATOM 1357 O O . ILE A 1 170 ? -13.728 0.758 13.183 1.00 96.38 170 ILE A O 1
ATOM 1361 N N . LEU A 1 171 ? -12.697 0.033 11.342 1.00 96.38 171 LEU A N 1
ATOM 1362 C CA . LEU A 1 171 ? -13.861 -0.664 10.811 1.00 96.38 171 LEU A CA 1
ATOM 1363 C C . LEU A 1 171 ? -14.362 -1.737 11.776 1.00 96.38 171 LEU A C 1
ATOM 1365 O O . LEU A 1 171 ? -15.567 -1.818 12.021 1.00 96.38 171 LEU A O 1
ATOM 1369 N N . LEU A 1 172 ? -13.454 -2.539 12.334 1.00 97.12 172 LEU A N 1
ATOM 1370 C CA . LEU A 1 172 ? -13.811 -3.562 13.307 1.00 97.12 172 LEU A CA 1
ATOM 1371 C C . LEU A 1 172 ? -14.365 -2.933 14.587 1.00 97.12 172 LEU A C 1
ATOM 1373 O O . LEU A 1 172 ? -15.372 -3.417 15.098 1.00 97.12 172 LEU A O 1
ATOM 1377 N N . LYS A 1 173 ? -13.761 -1.836 15.058 1.00 94.69 173 LYS A N 1
ATOM 1378 C CA . LYS A 1 173 ? -14.190 -1.123 16.266 1.00 94.69 173 LYS A CA 1
ATOM 1379 C C . LYS A 1 173 ? -15.597 -0.536 16.137 1.00 94.69 173 LYS A C 1
ATOM 1381 O O . LYS A 1 173 ? -16.409 -0.701 17.039 1.00 94.69 173 LYS A O 1
ATOM 1386 N N . GLU A 1 174 ? -15.906 0.086 15.001 1.00 94.81 174 GLU A N 1
ATOM 1387 C CA . GLU A 1 174 ? -17.190 0.768 14.781 1.00 94.81 174 GLU A CA 1
ATOM 1388 C C . GLU A 1 174 ? -18.323 -0.180 14.357 1.00 94.81 174 GLU A C 1
ATOM 1390 O O . GLU A 1 174 ? -19.496 0.091 14.610 1.00 94.81 174 GLU A O 1
ATOM 1395 N N . THR A 1 175 ? -18.007 -1.284 13.672 1.00 95.62 175 THR A N 1
ATOM 1396 C CA . THR A 1 175 ? -19.036 -2.146 13.056 1.00 95.62 175 THR A CA 1
ATOM 1397 C C . THR A 1 175 ? -19.115 -3.555 13.633 1.00 95.62 175 THR A C 1
ATOM 1399 O O . THR A 1 175 ? -20.125 -4.229 13.430 1.00 95.62 175 THR A O 1
ATOM 1402 N N . GLY A 1 176 ? -18.054 -4.042 14.286 1.00 93.94 176 GLY A N 1
ATOM 1403 C CA . GLY A 1 176 ? -17.925 -5.437 14.725 1.00 93.94 176 GLY A CA 1
ATOM 1404 C C . GLY A 1 176 ? -17.872 -6.466 13.584 1.00 93.94 176 GLY A C 1
ATOM 1405 O O . GLY A 1 176 ? -17.959 -7.666 13.835 1.00 93.94 176 GLY A O 1
ATOM 1406 N N . ARG A 1 177 ? -17.771 -6.026 12.322 1.00 95.12 177 ARG A N 1
ATOM 1407 C CA . ARG A 1 177 ? -17.911 -6.867 11.122 1.00 95.12 177 ARG A CA 1
ATOM 1408 C C . ARG A 1 177 ? -16.560 -7.324 10.578 1.00 95.12 177 ARG A C 1
ATOM 1410 O O . ARG A 1 177 ? -15.869 -6.585 9.879 1.00 95.12 177 ARG A O 1
ATOM 1417 N N . GLU A 1 178 ? -16.215 -8.580 10.832 1.00 94.19 178 GLU A N 1
ATOM 1418 C CA . GLU A 1 178 ? -14.966 -9.192 10.354 1.00 94.19 178 GLU A CA 1
ATOM 1419 C C . GLU A 1 178 ? -14.953 -9.443 8.832 1.00 94.19 178 GLU A C 1
ATOM 1421 O O . GLU A 1 178 ? -13.902 -9.405 8.187 1.00 94.19 178 GLU A O 1
ATOM 1426 N N . ASP A 1 179 ? -16.130 -9.649 8.231 1.00 90.62 179 ASP A N 1
ATOM 1427 C CA . ASP A 1 179 ? -16.307 -9.888 6.792 1.00 90.62 179 ASP A CA 1
ATOM 1428 C C . ASP A 1 179 ? -15.885 -8.694 5.927 1.00 90.62 179 ASP A C 1
ATOM 1430 O O . ASP A 1 179 ? -15.576 -8.867 4.748 1.00 90.62 179 ASP A O 1
ATOM 1434 N N . LEU A 1 180 ? -15.846 -7.495 6.514 1.00 90.19 180 LEU A N 1
ATOM 1435 C CA . LEU A 1 180 ? -15.481 -6.259 5.828 1.00 90.19 180 LEU A CA 1
ATOM 1436 C C . LEU A 1 180 ? -13.977 -5.950 5.869 1.00 90.19 180 LEU A C 1
ATOM 1438 O O . LEU A 1 180 ? -13.535 -5.032 5.176 1.00 90.19 180 LEU A O 1
ATOM 1442 N N . LEU A 1 181 ? -13.199 -6.686 6.668 1.00 93.88 181 LEU A N 1
ATOM 1443 C CA . LEU A 1 181 ? -11.775 -6.418 6.858 1.00 93.88 181 LEU A CA 1
ATOM 1444 C C . LEU A 1 181 ? -10.955 -6.831 5.638 1.00 93.88 181 LEU A C 1
ATOM 1446 O O . LEU A 1 181 ? -11.199 -7.862 5.006 1.00 93.88 181 LEU A O 1
ATOM 1450 N N . THR A 1 182 ? -9.921 -6.052 5.344 1.00 94.25 182 THR A N 1
ATOM 1451 C CA . THR A 1 182 ? -8.956 -6.369 4.286 1.00 94.25 182 THR A CA 1
ATOM 1452 C C . THR A 1 182 ? -7.994 -7.466 4.749 1.00 94.25 182 THR A C 1
ATOM 1454 O O . THR A 1 182 ? -7.770 -8.455 4.042 1.00 94.25 182 THR A O 1
ATOM 1457 N N . ASN A 1 183 ? -7.470 -7.314 5.966 1.00 94.62 183 ASN A N 1
ATOM 1458 C CA . ASN A 1 183 ? -6.408 -8.101 6.587 1.00 94.62 183 ASN A CA 1
ATOM 1459 C C . ASN A 1 183 ? -6.961 -9.237 7.465 1.00 94.62 183 ASN A C 1
ATOM 1461 O O . ASN A 1 183 ? -6.540 -9.427 8.60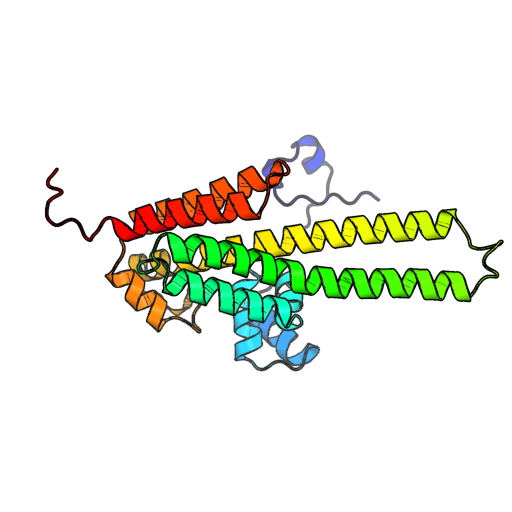6 1.00 94.62 183 ASN A O 1
ATOM 1465 N N . GLN A 1 184 ? -7.912 -10.009 6.930 1.00 92.81 184 GLN A N 1
ATOM 1466 C CA . GLN A 1 184 ? -8.516 -11.156 7.630 1.00 92.81 184 GLN A CA 1
ATOM 1467 C C . GLN A 1 184 ? -7.484 -12.214 8.056 1.00 92.81 184 GLN A C 1
ATOM 1469 O O . GLN A 1 184 ? -7.626 -12.834 9.105 1.00 92.81 184 GLN A O 1
ATOM 1474 N N . ASP A 1 185 ? -6.404 -12.371 7.290 1.00 93.00 185 ASP A N 1
ATOM 1475 C CA . ASP A 1 185 ? -5.263 -13.239 7.603 1.00 93.00 185 ASP A CA 1
ATOM 1476 C C . ASP A 1 185 ? -4.476 -12.796 8.852 1.00 93.00 185 ASP A C 1
ATOM 1478 O O . ASP A 1 185 ? -3.678 -13.555 9.401 1.00 93.00 185 ASP A O 1
ATOM 1482 N N . HIS A 1 186 ? -4.727 -11.582 9.343 1.00 94.44 186 HIS A N 1
ATOM 1483 C CA . HIS A 1 186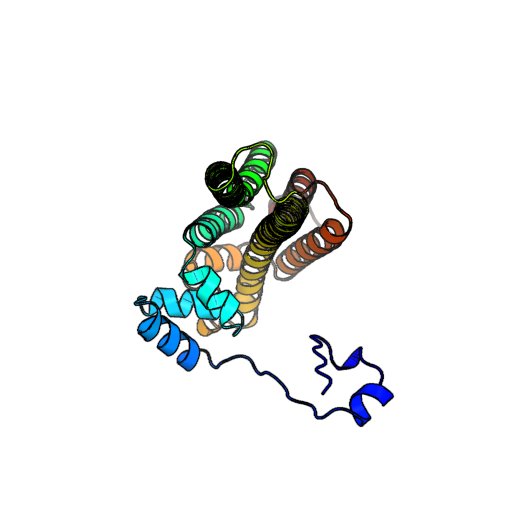 ? -4.081 -10.999 10.511 1.00 94.44 186 HIS A CA 1
ATOM 1484 C C . HIS A 1 186 ? -5.077 -10.534 11.586 1.00 94.44 186 HIS A C 1
ATOM 1486 O O . HIS A 1 186 ? -4.694 -9.763 12.467 1.00 94.44 186 HIS A O 1
ATOM 1492 N N . ILE A 1 187 ? -6.313 -11.048 11.562 1.00 94.12 187 ILE A N 1
ATOM 1493 C CA . ILE A 1 187 ? -7.428 -10.586 12.401 1.00 94.12 187 ILE A CA 1
ATOM 1494 C C . ILE A 1 187 ? -7.145 -10.581 13.907 1.00 94.12 187 ILE A C 1
ATOM 1496 O O . ILE A 1 187 ? -7.585 -9.669 14.596 1.00 94.12 187 ILE A O 1
ATOM 1500 N N . LEU A 1 188 ? -6.393 -11.556 14.427 1.00 94.12 188 LEU A N 1
ATOM 1501 C CA . LEU A 1 188 ? -6.068 -11.613 15.857 1.00 94.12 188 LEU A CA 1
ATOM 1502 C C . LEU A 1 188 ? -5.278 -10.377 16.304 1.00 94.12 188 LEU A C 1
ATOM 1504 O O . LEU A 1 188 ? -5.634 -9.751 17.291 1.00 94.12 188 LEU A O 1
ATOM 1508 N N . ALA A 1 189 ? -4.281 -9.971 15.518 1.00 93.25 189 ALA A N 1
ATOM 1509 C CA . ALA A 1 189 ? -3.493 -8.780 15.817 1.00 93.25 189 ALA A CA 1
ATOM 1510 C C . ALA A 1 189 ? -4.283 -7.479 15.572 1.00 93.25 189 ALA A C 1
ATOM 1512 O O . ALA A 1 189 ? -4.073 -6.492 16.266 1.00 93.25 189 ALA A O 1
ATOM 1513 N N . VAL A 1 190 ? -5.230 -7.477 14.622 1.00 94.88 190 VAL A N 1
ATOM 1514 C CA . VAL A 1 190 ? -6.169 -6.350 14.469 1.00 94.88 190 VAL A CA 1
ATOM 1515 C C . VAL A 1 190 ? -7.027 -6.206 15.728 1.00 94.88 190 VAL A C 1
ATOM 1517 O O . VAL A 1 190 ? -7.159 -5.101 16.239 1.00 94.88 190 VAL A O 1
ATOM 1520 N N . LYS A 1 191 ? -7.567 -7.311 16.261 1.00 94.75 191 LYS A N 1
ATOM 1521 C CA . LYS A 1 191 ? -8.358 -7.318 17.504 1.00 94.75 191 LYS A CA 1
ATOM 1522 C C . LYS A 1 191 ? -7.555 -6.819 18.703 1.00 94.75 191 LYS A C 1
ATOM 1524 O O . LYS A 1 191 ? -8.052 -5.969 19.426 1.00 94.75 191 LYS A O 1
ATOM 1529 N N . GLU A 1 192 ? -6.309 -7.270 18.854 1.00 92.50 192 GLU A N 1
ATOM 1530 C CA . GLU A 1 192 ? -5.406 -6.764 19.899 1.00 92.50 192 GLU A CA 1
ATOM 1531 C C . GLU A 1 192 ? -5.265 -5.234 19.837 1.00 92.50 192 GLU A C 1
ATOM 1533 O O . GLU A 1 192 ? -5.347 -4.565 20.859 1.00 92.50 192 GLU A O 1
ATOM 1538 N N . HIS A 1 193 ? -5.119 -4.657 18.641 1.00 91.94 193 HIS A N 1
ATOM 1539 C CA . HIS A 1 193 ? -5.005 -3.204 18.482 1.00 91.94 193 HIS A CA 1
ATOM 1540 C C . HIS A 1 193 ? -6.335 -2.455 18.666 1.00 91.94 193 HIS A C 1
ATOM 1542 O O . HIS A 1 193 ? -6.322 -1.305 19.099 1.00 91.94 193 HIS A O 1
ATOM 1548 N N . VAL A 1 194 ? -7.482 -3.076 18.358 1.00 93.06 194 VAL A N 1
ATOM 1549 C CA . VAL A 1 194 ? -8.812 -2.487 18.618 1.00 93.06 194 VAL A CA 1
ATOM 1550 C C . VAL A 1 194 ? -9.006 -2.208 20.107 1.00 93.06 194 VAL A C 1
ATOM 1552 O O . VAL A 1 194 ? -9.582 -1.173 20.459 1.00 93.06 194 VAL A O 1
ATOM 1555 N N . ASP A 1 195 ? -8.510 -3.101 20.962 1.00 89.19 195 ASP A N 1
ATOM 1556 C CA . ASP A 1 195 ? -8.610 -2.965 22.415 1.00 89.19 195 ASP A CA 1
ATOM 1557 C C . ASP A 1 195 ? -7.638 -1.913 22.974 1.00 89.19 195 ASP A C 1
ATOM 1559 O O . ASP A 1 195 ? -7.927 -1.307 24.003 1.00 89.19 195 ASP A O 1
ATOM 1563 N N . LEU A 1 196 ? -6.515 -1.674 22.286 1.00 88.00 196 LEU A N 1
ATOM 1564 C CA . LEU A 1 196 ? -5.439 -0.790 22.742 1.00 88.00 196 LEU A CA 1
ATOM 1565 C C . LEU A 1 196 ? -5.565 0.666 22.287 1.00 88.00 196 LEU A C 1
ATOM 1567 O O . LEU A 1 196 ? -5.088 1.534 22.998 1.00 88.00 196 LEU A O 1
ATOM 1571 N N . PHE A 1 197 ? -6.158 0.949 21.122 1.00 89.56 197 PHE A N 1
ATOM 1572 C CA . PHE A 1 197 ? -6.116 2.300 20.540 1.00 89.56 197 PHE A CA 1
ATOM 1573 C C . PHE A 1 197 ? -7.492 2.852 20.202 1.00 89.56 197 PHE A C 1
ATOM 1575 O O . PHE A 1 197 ? -8.372 2.130 19.723 1.00 89.56 197 PHE A O 1
ATOM 1582 N N . SER A 1 198 ? -7.698 4.156 20.390 1.00 91.75 198 SER A N 1
ATOM 1583 C CA . SER A 1 198 ? -8.959 4.815 20.049 1.00 91.75 198 SER A CA 1
ATOM 1584 C C . SER A 1 198 ? -9.151 4.972 18.530 1.00 91.75 198 SER A C 1
ATOM 1586 O O . SER A 1 198 ? -8.195 4.998 17.753 1.00 91.75 198 SER A O 1
ATOM 1588 N N . SER A 1 199 ? -10.405 5.125 18.079 1.00 92.38 199 SER A N 1
ATOM 1589 C CA . SER A 1 199 ? -10.689 5.471 16.676 1.00 92.38 199 SER A CA 1
ATOM 1590 C C . SER A 1 199 ? -10.074 6.825 16.289 1.00 92.38 199 SER A C 1
ATOM 1592 O O . SER A 1 199 ? -9.760 7.046 15.120 1.00 92.38 199 SER A O 1
ATOM 1594 N N . GLU A 1 200 ? -9.878 7.738 17.248 1.00 93.19 200 GLU A N 1
ATOM 1595 C CA . GLU A 1 200 ? -9.233 9.032 17.012 1.00 93.19 200 GLU A CA 1
ATOM 1596 C C . GLU A 1 200 ? -7.741 8.866 16.697 1.00 93.19 200 GLU A C 1
ATOM 1598 O O . GLU A 1 200 ? -7.270 9.419 15.702 1.00 93.19 200 GLU A O 1
ATOM 1603 N N . ASP A 1 201 ? -7.024 8.036 17.456 1.00 93.31 201 ASP A N 1
ATOM 1604 C CA . ASP A 1 201 ? -5.603 7.748 17.217 1.00 93.31 201 ASP A CA 1
ATOM 1605 C C . ASP A 1 201 ? -5.389 7.104 15.851 1.00 93.31 201 ASP A C 1
ATOM 1607 O O . ASP A 1 201 ? -4.536 7.535 15.075 1.00 93.31 201 ASP A O 1
ATOM 1611 N N . MET A 1 202 ? -6.235 6.135 15.490 1.00 95.19 202 MET A N 1
ATOM 1612 C CA . MET A 1 202 ? -6.167 5.499 14.172 1.00 95.19 202 MET A CA 1
ATOM 1613 C C . MET A 1 202 ? -6.415 6.505 13.041 1.00 95.19 202 MET A C 1
ATOM 1615 O O . MET A 1 202 ? -5.731 6.459 12.018 1.00 95.19 202 MET A O 1
ATOM 1619 N N . ASN A 1 203 ? -7.351 7.446 13.218 1.00 95.88 203 ASN A N 1
ATOM 1620 C CA . ASN A 1 203 ? -7.576 8.519 12.247 1.00 95.88 203 ASN A CA 1
ATOM 1621 C C . ASN A 1 203 ? -6.372 9.469 12.144 1.00 95.88 203 ASN A C 1
ATOM 1623 O O . ASN A 1 203 ? -6.008 9.856 11.033 1.00 95.88 203 ASN A O 1
ATOM 1627 N N . ARG A 1 204 ? -5.706 9.798 13.259 1.00 96.94 204 ARG A N 1
ATOM 1628 C CA . ARG A 1 204 ? -4.455 10.580 13.246 1.00 96.94 204 ARG A CA 1
ATOM 1629 C C . ARG A 1 204 ? -3.344 9.840 12.496 1.00 96.94 204 ARG A C 1
ATOM 1631 O O . ARG A 1 204 ? -2.694 10.441 11.643 1.00 96.94 204 ARG A O 1
ATOM 1638 N N . CYS A 1 205 ? -3.171 8.534 12.719 1.00 96.50 205 CYS A N 1
ATOM 1639 C CA . CYS A 1 205 ? -2.226 7.710 11.953 1.00 96.50 205 CYS A CA 1
ATOM 1640 C C . CYS A 1 205 ? -2.547 7.711 10.449 1.00 96.50 205 CYS A C 1
ATOM 1642 O O . CYS A 1 205 ? -1.645 7.855 9.623 1.00 96.50 205 CYS A O 1
ATOM 1644 N N . LEU A 1 206 ? -3.827 7.599 10.074 1.00 97.25 206 LEU A N 1
ATOM 1645 C CA . LEU A 1 206 ? -4.260 7.690 8.675 1.00 97.25 206 LEU A CA 1
ATOM 1646 C C . LEU A 1 206 ? -3.949 9.056 8.052 1.00 97.25 206 LEU A C 1
ATOM 1648 O O . LEU A 1 206 ? -3.512 9.111 6.901 1.00 97.25 206 LEU A O 1
ATOM 1652 N N . GLN A 1 207 ? -4.135 10.145 8.801 1.00 97.31 207 GLN A N 1
ATOM 1653 C CA . GLN A 1 207 ? -3.790 11.488 8.344 1.00 97.31 207 GLN A CA 1
ATOM 1654 C C . GLN A 1 207 ? -2.281 11.634 8.109 1.00 97.31 207 GLN A C 1
ATOM 1656 O O . GLN A 1 207 ? -1.884 12.144 7.064 1.00 97.31 207 GLN A O 1
ATOM 1661 N N . ILE A 1 208 ? -1.445 11.133 9.025 1.00 96.81 208 ILE A N 1
ATOM 1662 C CA . ILE A 1 208 ? 0.018 11.141 8.871 1.00 96.81 208 ILE A CA 1
ATOM 1663 C C . ILE A 1 208 ? 0.425 10.430 7.571 1.00 96.81 208 ILE A C 1
ATOM 1665 O O . ILE A 1 208 ? 1.198 10.976 6.788 1.00 96.81 208 ILE A O 1
ATOM 1669 N N . ILE A 1 209 ? -0.148 9.255 7.288 1.00 96.19 209 ILE A N 1
ATOM 1670 C CA . ILE A 1 209 ? 0.129 8.502 6.052 1.00 96.19 209 ILE A CA 1
ATOM 1671 C C . ILE A 1 209 ? -0.274 9.296 4.802 1.00 96.19 209 ILE A C 1
ATOM 1673 O O . ILE A 1 209 ? 0.446 9.281 3.802 1.00 96.19 209 ILE A O 1
ATOM 1677 N N . GLU A 1 210 ? -1.420 9.979 4.829 1.00 94.81 210 GLU A N 1
ATOM 1678 C CA . GLU A 1 210 ? -1.880 10.791 3.699 1.00 94.81 210 GLU A CA 1
ATOM 1679 C C . GLU A 1 210 ? -0.997 12.027 3.478 1.00 94.81 210 GLU A C 1
ATOM 1681 O O . GLU A 1 210 ? -0.671 12.355 2.338 1.00 94.81 210 GLU A O 1
ATOM 1686 N N . GLU A 1 211 ? -0.531 12.678 4.542 1.00 93.81 211 GLU A N 1
ATOM 1687 C CA . GLU A 1 211 ? 0.443 13.770 4.440 1.00 93.81 211 GLU A CA 1
ATOM 1688 C C . GLU A 1 211 ? 1.766 13.278 3.832 1.00 93.81 211 GLU A C 1
ATOM 1690 O O . GLU A 1 211 ? 2.275 13.876 2.879 1.00 93.81 211 GLU A O 1
ATOM 1695 N N . THR A 1 212 ? 2.276 12.125 4.282 1.00 94.06 212 THR A N 1
ATOM 1696 C CA . THR A 1 212 ? 3.457 11.473 3.692 1.00 94.06 212 THR A CA 1
ATOM 1697 C C . THR A 1 212 ? 3.252 11.146 2.209 1.00 94.06 212 THR A C 1
ATOM 1699 O O . THR A 1 212 ? 4.151 11.377 1.391 1.00 94.06 212 THR A O 1
ATOM 1702 N N . ARG A 1 213 ? 2.055 10.680 1.821 1.00 91.62 213 ARG A N 1
ATOM 1703 C CA . ARG A 1 213 ? 1.681 10.444 0.415 1.00 91.62 213 ARG A CA 1
ATOM 1704 C C . ARG A 1 213 ? 1.759 11.727 -0.412 1.00 91.62 213 ARG A C 1
ATOM 1706 O O . ARG A 1 213 ? 2.258 11.716 -1.539 1.00 91.62 213 ARG A O 1
ATOM 1713 N N . GLN A 1 214 ? 1.293 12.847 0.134 1.00 86.19 214 GLN A N 1
ATOM 1714 C CA . GLN A 1 214 ? 1.319 14.137 -0.556 1.00 86.19 214 GLN A CA 1
ATOM 1715 C C . GLN A 1 214 ? 2.743 14.674 -0.731 1.00 86.19 214 GLN A C 1
ATOM 1717 O O . GLN A 1 214 ? 3.057 15.180 -1.810 1.00 86.19 214 GLN A O 1
ATOM 1722 N N . TYR A 1 215 ? 3.628 14.501 0.256 1.00 77.94 215 TYR A N 1
ATOM 1723 C CA . TYR A 1 215 ? 5.033 14.914 0.148 1.00 77.94 215 TYR A CA 1
ATOM 1724 C C . TYR A 1 215 ? 5.801 14.163 -0.942 1.00 77.94 215 TYR A C 1
ATOM 1726 O O . TYR A 1 215 ? 6.608 14.764 -1.654 1.00 77.94 215 TYR A O 1
ATOM 1734 N N . SER A 1 216 ? 5.509 12.878 -1.147 1.00 67.94 216 SER A N 1
ATOM 1735 C CA . SER A 1 216 ? 6.151 12.064 -2.192 1.00 67.94 216 SER A CA 1
ATOM 1736 C C . SER A 1 216 ? 5.949 12.626 -3.608 1.00 67.94 216 SER A C 1
ATOM 1738 O O . SER A 1 216 ? 6.824 12.512 -4.469 1.00 67.94 216 SER A O 1
ATOM 1740 N N . ARG A 1 217 ? 4.856 13.371 -3.839 1.00 63.88 217 ARG A N 1
ATOM 1741 C CA . ARG A 1 217 ? 4.593 14.057 -5.118 1.00 63.88 217 ARG A CA 1
ATOM 1742 C C . ARG A 1 217 ? 5.594 15.175 -5.443 1.00 63.88 217 ARG A C 1
ATOM 1744 O O . ARG A 1 217 ? 5.623 15.629 -6.586 1.00 63.88 217 ARG A O 1
ATOM 1751 N N . PHE A 1 218 ? 6.419 15.601 -4.483 1.00 59.94 218 PHE A N 1
ATOM 1752 C CA . PHE A 1 218 ? 7.386 16.697 -4.620 1.00 59.94 218 PHE A CA 1
ATOM 1753 C C . PHE A 1 218 ? 8.860 16.242 -4.689 1.00 59.94 218 PHE A C 1
ATOM 1755 O O . PHE A 1 218 ? 9.752 17.051 -4.449 1.00 59.94 218 PHE A O 1
ATOM 1762 N N . ASN A 1 219 ? 9.145 14.985 -5.062 1.00 64.62 219 ASN A N 1
ATOM 1763 C CA . ASN A 1 219 ? 10.507 14.411 -5.136 1.00 64.62 219 ASN A CA 1
ATOM 1764 C C . ASN A 1 219 ? 11.265 14.418 -3.792 1.00 64.62 219 ASN A C 1
ATOM 1766 O O . ASN A 1 219 ? 12.467 14.690 -3.745 1.00 64.62 219 ASN A O 1
ATOM 1770 N N . VAL A 1 220 ? 10.571 14.134 -2.691 1.00 69.19 220 VAL A N 1
ATOM 1771 C CA . VAL A 1 220 ? 11.187 14.035 -1.359 1.00 69.19 220 VAL A CA 1
ATOM 1772 C C . VAL A 1 220 ? 11.983 12.731 -1.230 1.00 69.19 220 VAL A C 1
ATOM 1774 O O . VAL A 1 220 ? 11.649 11.715 -1.840 1.00 69.19 220 VAL A O 1
ATOM 1777 N N . ASN A 1 221 ? 13.055 12.752 -0.431 1.00 85.56 221 ASN A N 1
ATOM 1778 C CA . ASN A 1 221 ? 13.799 11.547 -0.076 1.00 85.56 221 ASN A CA 1
ATOM 1779 C C . ASN A 1 221 ? 12.876 10.566 0.672 1.00 85.56 221 ASN A C 1
ATOM 1781 O O . ASN A 1 221 ? 12.459 10.843 1.795 1.00 85.56 221 ASN A O 1
ATOM 1785 N N . MET A 1 222 ? 12.588 9.419 0.050 1.00 88.00 222 MET A N 1
ATOM 1786 C CA . MET A 1 222 ? 11.661 8.414 0.583 1.00 88.00 222 MET A CA 1
ATOM 1787 C C . MET A 1 222 ? 12.065 7.888 1.960 1.00 88.00 222 MET A C 1
ATOM 1789 O O . MET A 1 222 ? 11.192 7.605 2.772 1.00 88.00 222 MET A O 1
ATOM 1793 N N . GLN A 1 223 ? 13.368 7.767 2.235 1.00 89.56 223 GLN A N 1
ATOM 1794 C CA . GLN A 1 223 ? 13.838 7.282 3.530 1.00 89.56 223 GLN A CA 1
ATOM 1795 C C . GLN A 1 223 ? 13.444 8.256 4.638 1.00 89.56 223 GLN A C 1
ATOM 1797 O O . GLN A 1 223 ? 12.799 7.854 5.598 1.00 89.56 223 GLN A O 1
ATOM 1802 N N . LEU A 1 224 ? 13.756 9.541 4.455 1.00 89.75 224 LEU A N 1
ATOM 1803 C CA . LEU A 1 224 ? 13.401 10.578 5.419 1.00 89.75 224 LEU A CA 1
ATOM 1804 C C . LEU A 1 224 ? 11.879 10.698 5.581 1.00 89.75 224 LEU A C 1
ATOM 1806 O O . LEU A 1 224 ? 11.390 10.889 6.687 1.00 89.75 224 LEU A O 1
ATOM 1810 N N . ALA A 1 225 ? 11.130 10.549 4.484 1.00 92.12 225 ALA A N 1
ATOM 1811 C CA . ALA A 1 225 ? 9.671 10.558 4.525 1.00 92.12 225 ALA A CA 1
ATOM 1812 C C . ALA A 1 225 ? 9.107 9.395 5.359 1.00 92.12 225 ALA A C 1
ATOM 1814 O O . ALA A 1 225 ? 8.150 9.594 6.101 1.00 92.12 225 ALA A O 1
ATOM 1815 N N . PHE A 1 226 ? 9.692 8.196 5.263 1.00 92.12 226 PHE A N 1
ATOM 1816 C CA . PHE A 1 226 ? 9.299 7.073 6.113 1.00 92.12 226 PHE A CA 1
ATOM 1817 C C . PHE A 1 226 ? 9.737 7.247 7.560 1.00 92.12 226 PHE A C 1
ATOM 1819 O O . PHE A 1 226 ? 8.952 6.924 8.442 1.00 92.12 226 PHE A O 1
ATOM 1826 N N . GLU A 1 227 ? 10.941 7.755 7.814 1.00 91.62 227 GLU A N 1
ATOM 1827 C CA . GLU A 1 227 ? 11.406 8.044 9.174 1.00 91.62 227 GLU A CA 1
ATOM 1828 C C . GLU A 1 227 ? 10.447 9.016 9.871 1.00 91.62 227 GLU A C 1
ATOM 1830 O O . GLU A 1 227 ? 9.883 8.665 10.903 1.00 91.62 227 GLU A O 1
ATOM 1835 N N . ASP A 1 228 ? 10.175 10.176 9.264 1.00 92.19 228 ASP A N 1
ATOM 1836 C CA . ASP A 1 228 ? 9.225 11.166 9.791 1.00 92.19 228 ASP A CA 1
ATOM 1837 C C . ASP A 1 228 ? 7.833 10.561 10.028 1.00 92.19 228 ASP A C 1
ATOM 1839 O O . ASP A 1 228 ? 7.272 10.682 11.117 1.00 92.19 228 ASP A O 1
ATOM 1843 N N . MET A 1 229 ? 7.301 9.836 9.038 1.00 93.94 229 MET A N 1
ATOM 1844 C CA . MET A 1 229 ? 5.999 9.174 9.145 1.00 93.94 229 MET A CA 1
ATOM 1845 C C . MET A 1 229 ? 5.949 8.199 10.326 1.00 93.94 229 MET A C 1
ATOM 1847 O O . MET A 1 229 ? 4.987 8.203 11.091 1.00 93.94 229 MET A O 1
ATOM 1851 N N . LEU A 1 230 ? 6.969 7.352 10.471 1.00 92.44 230 LEU A N 1
ATOM 1852 C CA . LEU A 1 230 ? 7.027 6.328 11.510 1.00 92.44 230 LEU A CA 1
ATOM 1853 C C . LEU A 1 230 ? 7.203 6.938 12.899 1.00 92.44 230 LEU A C 1
ATOM 1855 O O . LEU A 1 230 ? 6.545 6.471 13.824 1.00 92.44 230 LEU A O 1
ATOM 1859 N N . PHE A 1 231 ? 8.016 7.989 13.045 1.00 90.88 231 PHE A N 1
ATOM 1860 C CA . PHE A 1 231 ? 8.138 8.728 14.306 1.00 90.88 231 PHE A CA 1
ATOM 1861 C C . PHE A 1 231 ? 6.801 9.332 14.726 1.00 90.88 231 PHE A C 1
ATOM 1863 O O . PHE A 1 231 ? 6.342 9.101 15.838 1.00 90.88 231 PHE A O 1
ATOM 1870 N N . ARG A 1 232 ? 6.120 10.022 13.808 1.00 93.31 232 ARG A N 1
ATOM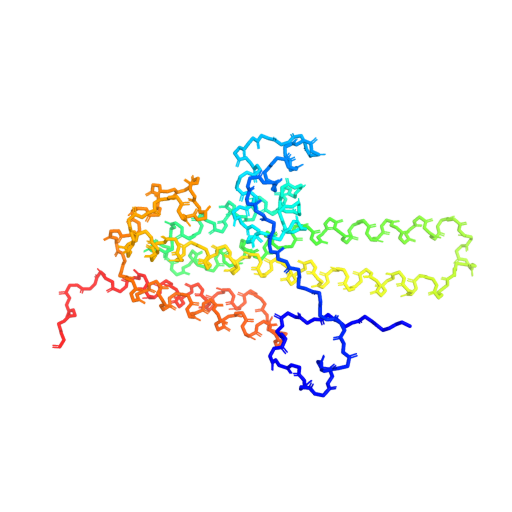 1871 C CA . ARG A 1 232 ? 4.820 10.641 14.092 1.00 93.31 232 ARG A CA 1
ATOM 1872 C C . ARG A 1 232 ? 3.739 9.609 14.414 1.00 93.31 232 ARG A C 1
ATOM 1874 O O . ARG A 1 232 ? 2.903 9.858 15.275 1.00 93.31 232 ARG A O 1
ATOM 1881 N N . ILE A 1 233 ? 3.737 8.460 13.731 1.00 93.06 233 ILE A N 1
ATOM 1882 C CA . ILE A 1 233 ? 2.825 7.350 14.052 1.00 93.06 233 ILE A CA 1
ATOM 1883 C C . ILE A 1 233 ? 3.143 6.794 15.440 1.00 93.06 233 ILE A C 1
ATOM 1885 O O . ILE A 1 233 ? 2.226 6.615 16.232 1.00 93.06 233 ILE A O 1
ATOM 1889 N N . HIS A 1 234 ? 4.416 6.542 15.743 1.00 90.25 234 HIS A N 1
ATOM 1890 C CA . HIS A 1 234 ? 4.834 6.053 17.053 1.00 90.25 234 HIS A CA 1
ATOM 1891 C C . HIS A 1 234 ? 4.407 7.010 18.172 1.00 90.25 234 HIS A C 1
ATOM 1893 O O . HIS A 1 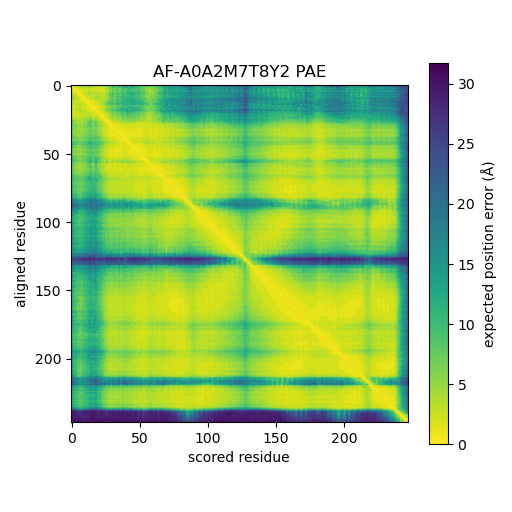234 ? 3.845 6.558 19.161 1.00 90.25 234 HIS A O 1
ATOM 1899 N N . ASP A 1 235 ? 4.592 8.320 18.000 1.00 89.56 235 ASP A N 1
ATOM 1900 C CA . ASP A 1 235 ? 4.176 9.317 18.992 1.00 89.56 235 ASP A CA 1
ATOM 1901 C C . ASP A 1 235 ? 2.669 9.273 19.259 1.00 89.56 235 ASP A C 1
ATOM 1903 O O . ASP A 1 235 ? 2.249 9.419 20.398 1.00 89.56 235 ASP A O 1
ATOM 1907 N N . VAL A 1 236 ? 1.840 9.014 18.243 1.00 91.50 236 VAL A N 1
ATOM 1908 C CA . VAL A 1 236 ? 0.396 8.819 18.451 1.00 91.50 236 VAL A CA 1
ATOM 1909 C C . VAL A 1 236 ? 0.122 7.548 19.262 1.00 91.50 236 VAL A C 1
ATOM 1911 O O . VAL A 1 236 ? -0.719 7.566 20.154 1.00 91.50 236 VAL A O 1
ATOM 1914 N N . LEU A 1 237 ? 0.832 6.454 18.978 1.00 88.38 237 LEU A N 1
ATOM 1915 C CA . LEU A 1 237 ? 0.597 5.155 19.619 1.00 88.38 237 LEU A CA 1
ATOM 1916 C C . LEU A 1 237 ? 1.213 5.040 21.024 1.00 88.38 237 LEU A C 1
ATOM 1918 O O . LEU A 1 237 ? 0.760 4.227 21.823 1.00 88.38 237 LEU A O 1
ATOM 1922 N N . ALA A 1 238 ? 2.227 5.841 21.350 1.00 79.69 238 ALA A N 1
ATOM 1923 C CA . ALA A 1 238 ? 2.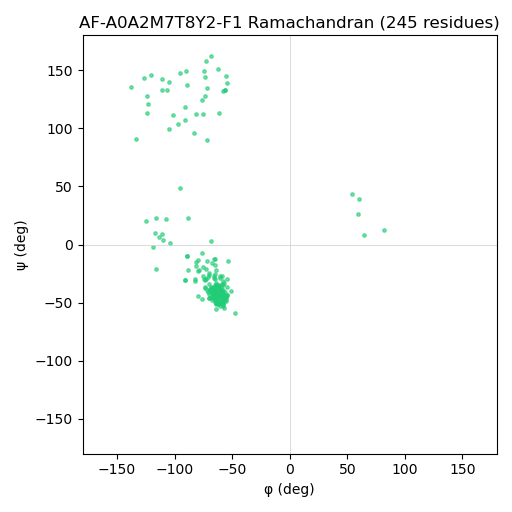929 5.782 22.633 1.00 79.69 238 ALA A CA 1
ATOM 1924 C C . ALA A 1 238 ? 2.208 6.531 23.776 1.00 79.69 238 ALA A C 1
ATOM 1926 O O . ALA A 1 238 ? 2.498 6.290 24.952 1.00 79.69 238 ALA A O 1
ATOM 1927 N N . VAL A 1 239 ? 1.280 7.442 23.454 1.00 62.38 239 VAL A N 1
ATOM 1928 C CA . VAL A 1 239 ? 0.744 8.447 24.396 1.00 62.38 239 VAL A CA 1
ATOM 1929 C C . VAL A 1 239 ? -0.198 7.881 25.473 1.00 62.38 239 VAL A C 1
ATOM 1931 O O . VAL A 1 239 ? -0.372 8.520 26.506 1.00 62.38 239 VAL A O 1
ATOM 1934 N N . GLU A 1 240 ? -0.705 6.651 25.362 1.00 51.09 240 GLU A N 1
ATOM 1935 C CA . GLU A 1 240 ? -1.543 6.042 26.420 1.00 51.09 240 GLU A CA 1
ATOM 1936 C C . GLU A 1 240 ? -0.761 5.287 27.517 1.00 51.09 240 GLU A C 1
ATOM 1938 O O . GLU A 1 240 ? -1.310 4.450 28.234 1.00 51.09 240 GLU A O 1
ATOM 1943 N N . SER A 1 241 ? 0.519 5.613 27.718 1.00 44.72 241 SER A N 1
ATOM 1944 C CA . SER A 1 241 ? 1.292 5.144 28.880 1.00 44.72 241 SER A CA 1
ATOM 1945 C C . SER A 1 241 ? 1.767 6.262 29.818 1.00 44.72 241 SER A C 1
ATOM 1947 O O . SER A 1 241 ? 2.691 6.049 30.601 1.00 44.72 241 SER A O 1
ATOM 1949 N N . ASP A 1 242 ? 1.110 7.431 29.807 1.00 40.44 242 ASP A N 1
ATOM 1950 C CA . ASP A 1 242 ? 1.296 8.454 30.845 1.00 40.44 242 ASP A CA 1
ATOM 1951 C C . ASP A 1 242 ? 0.099 8.504 31.824 1.00 40.44 242 ASP A C 1
ATOM 1953 O O . ASP A 1 242 ? -0.923 9.131 31.533 1.00 40.44 242 ASP A O 1
ATOM 1957 N N . PRO A 1 243 ? 0.196 7.876 33.015 1.00 47.94 243 PRO A N 1
ATOM 1958 C CA . PRO A 1 243 ? -0.841 7.950 34.045 1.00 47.94 243 PRO A CA 1
ATOM 1959 C C . PRO A 1 243 ? -0.992 9.344 34.689 1.00 47.94 243 PRO A C 1
ATOM 1961 O O . PRO A 1 243 ? -1.791 9.489 35.616 1.00 47.94 243 PRO A O 1
ATOM 1964 N N . TYR A 1 244 ? -0.250 10.366 34.241 1.00 46.69 244 TYR A N 1
ATOM 1965 C CA . TYR A 1 244 ? -0.293 11.720 34.800 1.00 46.69 244 TYR A CA 1
ATOM 1966 C C . TYR A 1 244 ? -0.933 12.777 33.893 1.00 46.69 244 TYR A C 1
ATOM 1968 O O . TYR A 1 244 ? -1.002 13.942 34.291 1.00 46.69 244 TYR A O 1
ATOM 1976 N N . PHE A 1 245 ? -1.469 12.404 32.728 1.00 36.19 245 PHE A N 1
ATOM 1977 C CA . PHE A 1 245 ? -2.240 13.335 31.905 1.00 36.19 245 PHE A CA 1
ATOM 1978 C C . PHE A 1 245 ? -3.700 13.406 32.389 1.00 36.19 245 PHE A C 1
ATOM 1980 O O . PHE A 1 245 ? -4.539 12.577 32.041 1.00 36.19 245 PHE A O 1
ATOM 1987 N N . VAL A 1 246 ? -4.006 14.400 33.227 1.00 32.72 246 VAL A N 1
ATOM 1988 C CA . VAL A 1 246 ? -5.381 14.797 33.585 1.00 32.72 246 VAL A CA 1
ATOM 1989 C C . VAL A 1 246 ? -5.678 16.127 32.872 1.00 32.72 246 VAL A C 1
ATOM 1991 O O . VAL A 1 246 ? -4.805 16.997 32.912 1.00 32.72 246 VAL A O 1
ATOM 1994 N N . PRO A 1 247 ? -6.842 16.279 32.201 1.00 49.03 247 PRO A N 1
ATOM 1995 C CA . PRO A 1 247 ? -7.176 17.451 31.380 1.00 49.03 247 PRO A CA 1
ATOM 1996 C C . PRO A 1 247 ? -7.231 18.780 32.143 1.00 49.03 247 PRO A C 1
ATOM 1998 O O . PRO A 1 247 ? -7.570 18.772 33.350 1.00 49.03 247 PRO A O 1
#

Sequence (247 aa):
MFVLVSSNPEAVLPTIISRCRQVQFRPIPAQEMISFLVNKYDLGYDEAALATRLSGGILGAAVSFATSHSKRERRKTVLGIARSADRADLARLSFIAEELIREIKKPLDELKAAHKKEIAELKEQYDAKDAPVRTIKRIEQRQKRELGKEEHQGFEDVLSILTSWFRDIILLKETGREDLLTNQDHILAVKEHVDLFSSEDMNRCLQIIEETRQYSRFNVNMQLAFEDMLFRIHDVLAVESDPYFVP

InterPro domains:
  IPR015199 DNA polymerase III, delta subunit, C-terminal [PF09115] (152-234)
  IPR027417 P-loop containing nucleoside triphosphate hydrolase [G3DSA:3.40.50.300] (1-28)
  IPR027417 P-loop containing nucleoside triphosphate hydrolase [SSF52540] (2-65)

Mean predicted aligned error: 7.5 Å

pLDDT: mean 88.03, std 10.79, range [32.72, 97.31]

Nearest PDB structures (foldseek):
  8vap-assembly1_D  TM=4.921E-01  e=1.835E-03  Escherichia coli
  3glg-assembly2_H  TM=5.028E-01  e=3.789E-03  Escherichia coli K-12
  3glh-assembly3_L  TM=4.599E-01  e=1.074E-02  Escherichia coli K-12
  1jad-assembly1_B  TM=3.852E-01  e=4.862E+00  Meleagris gallopavo
  8dk2-assembly1_D  TM=2.137E-01  e=3.541E+00  Pseudomonas aeruginosa PA14

Organism: NCBI:txid1973895

Foldseek 3Di:
DDDDDDPDPVPDDVVVVVVDDDDDDDQDPLVVQLVCCCVPVVDDSVLSSLLSLLCVSPSVSSVCCSPDPLLVVLLVLLVVCLLCLQPADLVRLLVSLVVLLVSLCVVLVVLVVVLVVVLVVQCVVDPVVPRPPVVSVVSVVVSVVVSVVSSVVSLVSSLSSSLLLLVQLLCCLVPVDLVNHSPNVCVVSSVVVNVQDDNVLSVQLNVLSVVLVVVVVVVDDSSVSSSVSSVSNNVSSNPVPDPPDDD